Protein AF-A0A1Y4G4A0-F1 (afdb_monomer)

Sequence (197 aa):
AELVEAEIQAEAEKNLWTQDELERYKYKYLQVLNLSEMIPIKIEFVNNGPTMHPGPFDKMIDMKVGNKTYEPADYDKRLNFPFQGEKEGLVFFNRFDPKTGKDILDGQKRVTITMSSGISSMIAGRGREARFFWDINNDDPSKLYAGATAARLETDRLIKRLENLRKDKEEEAAKMKAIDDEINTIQSRLDELATIQ

Mean predicted aligned error: 12.32 Å

Structure (mmCIF, N/CA/C/O backbone):
data_AF-A0A1Y4G4A0-F1
#
_entry.id   AF-A0A1Y4G4A0-F1
#
loop_
_atom_site.group_PDB
_atom_site.id
_atom_site.type_symbol
_atom_site.label_atom_id
_atom_site.label_alt_id
_atom_site.label_comp_id
_atom_site.label_asym_id
_atom_site.label_entity_id
_atom_site.label_seq_id
_atom_site.pdbx_PDB_ins_code
_atom_site.Cartn_x
_atom_site.Cartn_y
_atom_site.Cartn_z
_atom_site.occupancy
_atom_site.B_iso_or_equiv
_atom_site.auth_seq_id
_atom_site.auth_comp_id
_atom_site.auth_asym_id
_atom_site.auth_atom_id
_atom_site.pdbx_PDB_model_num
ATOM 1 N N . ALA A 1 1 ? 7.307 -11.381 -2.140 1.00 52.53 1 ALA A N 1
ATOM 2 C CA . ALA A 1 1 ? 8.539 -11.909 -1.509 1.00 52.53 1 ALA A CA 1
ATOM 3 C C . ALA A 1 1 ? 9.675 -12.077 -2.518 1.00 52.53 1 ALA A C 1
ATOM 5 O O . ALA A 1 1 ? 10.735 -11.482 -2.368 1.00 52.53 1 ALA A O 1
ATOM 6 N N . GLU A 1 2 ? 9.411 -12.825 -3.583 1.00 50.75 2 GLU A N 1
ATOM 7 C CA . GLU A 1 2 ? 10.377 -13.236 -4.608 1.00 50.75 2 GLU A CA 1
ATOM 8 C C . GLU A 1 2 ? 11.120 -12.072 -5.295 1.00 50.75 2 GLU A C 1
ATOM 10 O O . GLU A 1 2 ? 12.332 -12.133 -5.469 1.00 50.75 2 GLU A O 1
ATOM 15 N N . LEU A 1 3 ? 10.430 -10.965 -5.600 1.00 52.66 3 LEU A N 1
ATOM 16 C CA . LEU A 1 3 ? 11.040 -9.802 -6.263 1.00 52.66 3 LEU A CA 1
ATOM 17 C C . LEU A 1 3 ? 12.056 -9.062 -5.375 1.00 52.66 3 LEU A C 1
ATOM 19 O O . LEU A 1 3 ? 13.107 -8.647 -5.848 1.00 52.66 3 LEU A O 1
ATOM 23 N N . VAL A 1 4 ? 11.776 -8.934 -4.076 1.00 59.16 4 VAL A N 1
ATOM 24 C CA . VAL A 1 4 ? 12.686 -8.270 -3.127 1.00 59.16 4 VAL A CA 1
ATOM 25 C C . VAL A 1 4 ? 13.938 -9.119 -2.893 1.00 59.16 4 VAL A C 1
ATOM 27 O O . VAL A 1 4 ? 15.033 -8.576 -2.803 1.00 59.16 4 VAL A O 1
ATOM 30 N N . GLU A 1 5 ? 13.804 -10.446 -2.823 1.00 56.72 5 GLU A N 1
ATOM 31 C CA . GLU A 1 5 ? 14.957 -11.350 -2.711 1.00 56.72 5 GLU A CA 1
ATOM 32 C C . GLU A 1 5 ? 15.816 -11.341 -3.977 1.00 56.72 5 GLU A C 1
ATOM 34 O O . GLU A 1 5 ? 17.035 -11.212 -3.874 1.00 56.72 5 GLU A O 1
ATOM 39 N N . ALA A 1 6 ? 15.188 -11.395 -5.155 1.00 59.88 6 ALA A N 1
ATOM 40 C CA . ALA A 1 6 ? 15.890 -11.335 -6.433 1.00 59.88 6 ALA A CA 1
ATOM 41 C C . ALA A 1 6 ? 16.670 -10.021 -6.608 1.00 59.88 6 ALA A C 1
ATOM 43 O O . ALA A 1 6 ? 17.807 -10.044 -7.074 1.00 59.88 6 ALA A O 1
ATOM 44 N N . GLU A 1 7 ? 16.108 -8.883 -6.189 1.00 59.72 7 GLU A N 1
ATOM 45 C CA . GLU A 1 7 ? 16.802 -7.592 -6.257 1.00 59.72 7 GLU A CA 1
ATOM 46 C C . GLU A 1 7 ? 17.947 -7.476 -5.265 1.00 59.72 7 GLU A C 1
ATOM 48 O O . GLU A 1 7 ? 19.029 -7.036 -5.638 1.00 59.72 7 GLU A O 1
ATOM 53 N N . ILE A 1 8 ? 17.748 -7.908 -4.018 1.00 61.03 8 ILE A N 1
ATOM 54 C CA . ILE A 1 8 ? 18.818 -7.889 -3.014 1.00 61.03 8 ILE A CA 1
ATOM 55 C C . ILE A 1 8 ? 19.983 -8.769 -3.468 1.00 61.03 8 ILE A C 1
ATOM 57 O O . ILE A 1 8 ? 21.139 -8.392 -3.290 1.00 61.03 8 ILE A O 1
ATOM 61 N N . GLN A 1 9 ? 19.690 -9.919 -4.073 1.00 58.84 9 GLN A N 1
ATOM 62 C CA . GLN A 1 9 ? 20.713 -10.823 -4.578 1.00 58.84 9 GLN A CA 1
ATOM 63 C C . GLN A 1 9 ? 21.424 -10.253 -5.814 1.00 58.84 9 GLN A C 1
ATOM 65 O O . GLN A 1 9 ? 22.652 -10.261 -5.857 1.00 58.84 9 GLN A O 1
ATOM 70 N N . ALA A 1 10 ? 20.688 -9.667 -6.764 1.00 60.41 10 ALA A N 1
ATOM 71 C CA . ALA A 1 10 ? 21.271 -9.011 -7.935 1.00 60.41 10 ALA A CA 1
ATOM 72 C C . ALA A 1 10 ? 22.135 -7.789 -7.564 1.00 60.41 10 ALA A C 1
ATOM 74 O O . ALA A 1 10 ? 23.188 -7.565 -8.162 1.00 60.41 10 ALA A O 1
ATOM 75 N N . GLU A 1 11 ? 21.718 -7.004 -6.569 1.00 57.41 11 GLU A N 1
ATOM 76 C CA . GLU A 1 11 ? 22.455 -5.829 -6.091 1.00 57.41 11 GLU A CA 1
ATOM 77 C C . GLU A 1 11 ? 23.698 -6.232 -5.280 1.00 57.41 11 GLU A C 1
ATOM 79 O O . GLU A 1 11 ? 24.756 -5.611 -5.399 1.00 57.41 11 GLU A O 1
ATOM 84 N N . ALA A 1 12 ? 23.606 -7.317 -4.504 1.00 58.00 12 ALA A N 1
ATOM 85 C CA . ALA A 1 12 ? 24.740 -7.893 -3.789 1.00 58.00 12 ALA A CA 1
ATOM 86 C C . ALA A 1 12 ? 25.806 -8.460 -4.736 1.00 58.00 12 ALA A C 1
ATOM 88 O O . ALA A 1 12 ? 26.999 -8.243 -4.516 1.00 58.00 12 ALA A O 1
ATOM 89 N N . GLU A 1 13 ? 25.387 -9.144 -5.804 1.00 59.28 13 GLU A N 1
ATOM 90 C CA . GLU A 1 13 ? 26.285 -9.678 -6.832 1.00 59.28 13 GLU A CA 1
ATOM 91 C C . GLU A 1 13 ? 26.982 -8.559 -7.618 1.00 59.28 13 GLU A C 1
ATOM 93 O O . GLU A 1 13 ? 28.183 -8.647 -7.877 1.00 59.28 13 GLU A O 1
ATOM 98 N N . LYS A 1 14 ? 26.266 -7.474 -7.945 1.00 59.16 14 LYS A N 1
ATOM 99 C CA . LYS A 1 14 ? 26.841 -6.309 -8.640 1.00 59.16 14 LYS A CA 1
ATOM 100 C C . LYS A 1 14 ? 27.857 -5.543 -7.793 1.00 59.16 14 LYS A C 1
ATOM 102 O O . LYS A 1 14 ? 28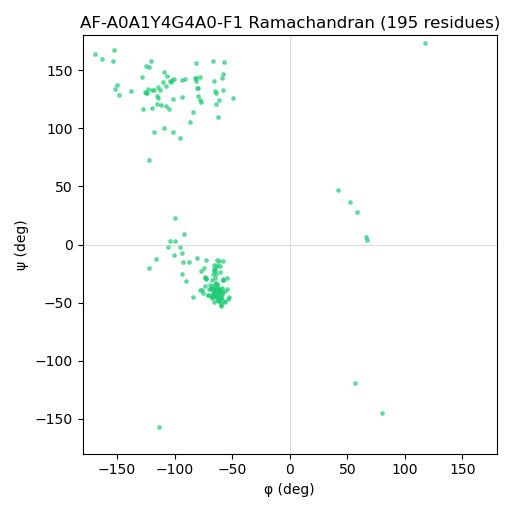.836 -5.042 -8.344 1.00 59.16 14 LYS A O 1
ATOM 107 N N . ASN A 1 15 ? 27.639 -5.451 -6.481 1.00 59.03 15 ASN A N 1
ATOM 108 C CA . ASN A 1 15 ? 28.443 -4.604 -5.596 1.00 59.03 15 ASN A CA 1
ATOM 109 C C . ASN A 1 15 ? 29.461 -5.365 -4.723 1.00 59.03 15 ASN A C 1
ATOM 111 O O . ASN A 1 15 ? 30.149 -4.730 -3.924 1.00 59.03 15 ASN A O 1
ATOM 115 N N . LEU A 1 16 ? 29.580 -6.696 -4.869 1.00 59.34 16 LEU A N 1
ATOM 116 C CA . LEU A 1 16 ? 30.483 -7.560 -4.082 1.00 59.34 16 LEU A CA 1
ATOM 117 C C . LEU A 1 16 ? 30.324 -7.380 -2.559 1.00 59.34 16 LEU A C 1
ATOM 119 O O . LEU A 1 16 ? 31.303 -7.408 -1.811 1.00 59.34 16 LEU A O 1
ATOM 123 N N . TRP A 1 17 ? 29.095 -7.158 -2.093 1.00 61.00 17 TRP A N 1
ATOM 124 C CA . TRP A 1 17 ? 28.838 -6.864 -0.684 1.00 61.00 17 TRP A CA 1
ATOM 125 C C . TRP A 1 17 ? 29.159 -8.046 0.229 1.00 61.00 17 TRP A C 1
ATOM 127 O O . TRP A 1 17 ? 28.856 -9.204 -0.064 1.00 61.00 17 TRP A O 1
ATOM 137 N N . THR A 1 18 ? 29.735 -7.733 1.388 1.00 67.44 18 THR A N 1
ATOM 138 C CA . THR A 1 18 ? 29.877 -8.696 2.484 1.00 67.44 18 THR A CA 1
ATOM 139 C C . THR A 1 18 ? 28.500 -9.075 3.045 1.00 67.44 18 THR A C 1
ATOM 141 O O . THR A 1 18 ? 27.537 -8.314 2.915 1.00 67.44 18 THR A O 1
ATOM 144 N N . GLN A 1 19 ? 28.382 -10.235 3.706 1.00 65.25 19 GLN A N 1
ATOM 145 C CA . GLN A 1 19 ? 27.104 -10.666 4.299 1.00 65.25 19 GLN A CA 1
ATOM 146 C C . GLN A 1 19 ? 26.514 -9.607 5.253 1.00 65.25 19 GLN A C 1
ATOM 148 O O . GLN A 1 19 ? 25.319 -9.329 5.195 1.00 65.25 19 GLN A O 1
ATOM 153 N N . ASP A 1 20 ? 27.358 -8.923 6.031 1.00 66.00 20 ASP A N 1
ATOM 154 C CA . ASP A 1 20 ? 26.941 -7.852 6.948 1.00 66.00 20 ASP A CA 1
ATOM 155 C C . ASP A 1 20 ? 26.425 -6.585 6.234 1.00 66.00 20 ASP A C 1
ATOM 157 O O . ASP A 1 20 ? 25.608 -5.829 6.772 1.00 66.00 20 ASP A O 1
ATOM 161 N N . GLU A 1 21 ? 26.932 -6.274 5.040 1.00 66.19 21 GLU A N 1
ATOM 162 C CA . GLU A 1 21 ? 26.453 -5.150 4.221 1.00 66.19 21 GLU A CA 1
ATOM 163 C C . GLU A 1 21 ? 25.120 -5.483 3.558 1.00 66.19 21 GLU A C 1
ATOM 165 O O . GLU A 1 21 ? 24.202 -4.660 3.593 1.00 66.19 21 GLU A O 1
ATOM 170 N N . LEU A 1 22 ? 24.986 -6.710 3.054 1.00 67.81 22 LEU A N 1
ATOM 171 C CA . LEU A 1 22 ? 23.746 -7.230 2.489 1.00 67.81 22 LEU A CA 1
ATOM 172 C C . LEU A 1 22 ? 22.626 -7.228 3.532 1.00 67.81 22 LEU A C 1
ATOM 174 O O . LEU A 1 22 ? 21.531 -6.737 3.256 1.00 67.81 22 LEU A O 1
ATOM 178 N N . GLU A 1 23 ? 22.894 -7.694 4.753 1.00 64.94 23 GLU A N 1
ATOM 179 C CA . GLU A 1 23 ? 21.897 -7.686 5.826 1.00 64.94 23 GLU A CA 1
ATOM 180 C C . GLU A 1 23 ? 21.480 -6.269 6.238 1.00 64.94 23 GLU A C 1
ATOM 182 O O . GLU A 1 23 ? 20.288 -6.001 6.416 1.00 64.94 23 GLU A O 1
ATOM 187 N N . ARG A 1 24 ? 22.429 -5.329 6.343 1.00 70.06 24 ARG A N 1
ATOM 188 C CA . ARG A 1 24 ? 22.119 -3.922 6.655 1.00 70.06 24 ARG A CA 1
ATOM 189 C C . ARG A 1 24 ? 21.339 -3.238 5.539 1.00 70.06 24 ARG A C 1
ATOM 191 O O . ARG A 1 24 ? 20.442 -2.444 5.831 1.00 70.06 24 ARG A O 1
ATOM 198 N N . TYR A 1 25 ? 21.664 -3.528 4.283 1.00 68.56 25 TYR A N 1
ATOM 199 C CA . TYR A 1 25 ? 20.916 -3.029 3.136 1.00 68.56 25 TYR A CA 1
ATOM 200 C C . TYR A 1 25 ? 19.500 -3.606 3.117 1.00 68.56 25 TYR A C 1
ATOM 202 O O . TYR A 1 25 ? 18.543 -2.836 3.077 1.00 68.56 25 TYR A O 1
ATOM 210 N N . LYS A 1 26 ? 19.355 -4.931 3.262 1.00 68.81 26 LYS A N 1
ATOM 211 C CA . LYS A 1 26 ? 18.058 -5.614 3.381 1.00 68.81 26 LYS A CA 1
ATOM 212 C C . LYS A 1 26 ? 17.218 -4.990 4.493 1.00 68.81 26 LYS A C 1
ATOM 214 O O . LYS A 1 26 ? 16.054 -4.678 4.271 1.00 68.81 26 LYS A O 1
ATOM 219 N N . TYR A 1 27 ? 17.810 -4.729 5.659 1.00 68.25 27 TYR A N 1
ATOM 220 C CA . TYR A 1 27 ? 17.121 -4.071 6.767 1.00 68.25 27 TYR A CA 1
ATOM 221 C C . TYR A 1 27 ? 16.613 -2.669 6.398 1.00 68.25 27 TYR A C 1
ATOM 223 O O . TYR A 1 27 ? 15.425 -2.391 6.548 1.00 68.25 27 TYR A O 1
ATOM 231 N N . LYS A 1 28 ? 17.479 -1.795 5.864 1.00 72.06 28 LYS A N 1
ATOM 232 C CA . LYS A 1 28 ? 17.088 -0.433 5.454 1.00 72.06 28 LYS A CA 1
ATOM 233 C C . LYS A 1 28 ? 16.039 -0.439 4.345 1.00 72.06 28 LYS A C 1
ATOM 235 O O . LYS A 1 28 ? 15.091 0.337 4.397 1.00 72.06 28 LYS A O 1
ATOM 240 N N . TYR A 1 29 ? 16.197 -1.315 3.359 1.00 72.62 29 TYR A N 1
ATOM 241 C CA . TYR A 1 29 ? 15.268 -1.444 2.245 1.00 72.62 29 TYR A CA 1
ATOM 242 C C . TYR A 1 29 ? 13.887 -1.889 2.738 1.00 72.62 29 TYR A C 1
ATOM 244 O O . TYR A 1 29 ? 12.891 -1.232 2.453 1.00 72.62 29 TYR A O 1
ATOM 252 N N . LEU A 1 30 ? 13.821 -2.919 3.588 1.00 72.00 30 LEU A N 1
ATOM 253 C CA . LEU A 1 30 ? 12.564 -3.373 4.190 1.00 72.00 30 LEU A CA 1
ATOM 254 C C . LEU A 1 30 ? 11.912 -2.309 5.089 1.00 72.00 30 LEU A C 1
ATOM 256 O O . LEU A 1 30 ? 10.684 -2.218 5.114 1.00 72.00 30 LEU A O 1
ATOM 260 N N . GLN A 1 31 ? 12.703 -1.486 5.788 1.00 71.38 31 GLN A N 1
ATOM 261 C CA . GLN A 1 31 ? 12.181 -0.336 6.534 1.00 71.38 31 GLN A CA 1
ATOM 262 C C . GLN A 1 31 ? 11.527 0.699 5.609 1.00 71.38 31 GLN A C 1
ATOM 264 O O . GLN A 1 31 ? 10.418 1.145 5.897 1.00 71.38 31 GLN A O 1
ATOM 269 N N . VAL A 1 32 ? 12.175 1.051 4.491 1.00 74.56 32 VAL A N 1
ATOM 270 C CA . VAL A 1 32 ? 11.620 1.980 3.486 1.00 74.56 32 VAL A CA 1
ATOM 271 C C . VAL A 1 32 ? 10.334 1.428 2.877 1.00 74.56 32 VAL A C 1
ATOM 273 O O . VAL A 1 32 ? 9.380 2.173 2.674 1.00 74.56 32 VAL A O 1
ATOM 276 N N . LEU A 1 33 ? 10.283 0.119 2.627 1.00 77.25 33 LEU A N 1
ATOM 277 C CA . LEU A 1 33 ? 9.100 -0.529 2.070 1.00 77.25 33 LEU A CA 1
ATOM 278 C C . LEU A 1 33 ? 7.883 -0.508 3.008 1.00 77.25 33 LEU A C 1
ATOM 280 O O . LEU A 1 33 ? 6.763 -0.669 2.526 1.00 77.25 33 LEU A O 1
ATOM 284 N N . ASN A 1 34 ? 8.090 -0.330 4.321 1.00 74.88 34 ASN A N 1
ATOM 285 C CA . ASN A 1 34 ? 7.050 -0.274 5.355 1.00 74.88 34 ASN A CA 1
ATOM 286 C C . ASN A 1 34 ? 5.944 -1.335 5.157 1.00 74.88 34 ASN A C 1
ATOM 288 O O . ASN A 1 34 ? 4.752 -1.037 5.231 1.00 74.88 34 ASN A O 1
ATOM 292 N N . LEU A 1 35 ? 6.342 -2.591 4.898 1.00 74.69 35 LEU A N 1
ATOM 293 C CA . LEU A 1 35 ? 5.453 -3.715 4.532 1.00 74.69 35 LEU A CA 1
ATOM 294 C C . LEU A 1 35 ? 4.350 -4.022 5.566 1.00 74.69 35 LEU A C 1
ATOM 296 O O . LEU A 1 35 ? 3.413 -4.785 5.301 1.00 74.69 35 LEU A O 1
ATOM 300 N N . SER A 1 36 ? 4.491 -3.471 6.772 1.00 72.12 36 SER A N 1
ATOM 301 C CA . SER A 1 36 ? 3.509 -3.547 7.846 1.00 72.12 36 SER A CA 1
ATOM 302 C C . SER A 1 36 ? 2.252 -2.734 7.552 1.00 72.12 36 SER A C 1
ATOM 304 O O . SER A 1 36 ? 1.173 -3.167 7.942 1.00 72.12 36 SER A O 1
ATOM 306 N N . GLU A 1 37 ? 2.387 -1.596 6.873 1.00 78.94 37 GLU A N 1
ATOM 307 C CA . GLU A 1 37 ? 1.321 -0.617 6.628 1.00 78.94 37 GLU A CA 1
ATOM 308 C C . GLU A 1 37 ? 1.091 -0.359 5.136 1.00 78.94 37 GLU A C 1
ATOM 310 O O . GLU A 1 37 ? 0.004 0.080 4.759 1.00 78.94 37 GLU A O 1
ATOM 315 N N . MET A 1 38 ? 2.076 -0.670 4.291 1.00 85.50 38 MET A N 1
ATOM 316 C CA . MET A 1 38 ? 2.065 -0.403 2.858 1.00 85.50 38 MET A CA 1
ATOM 317 C C . MET A 1 38 ? 2.233 -1.682 2.035 1.00 85.50 38 MET A C 1
ATOM 319 O O . MET A 1 38 ? 2.856 -2.657 2.456 1.00 85.50 38 MET A O 1
ATOM 323 N N . ILE A 1 39 ? 1.691 -1.645 0.824 1.00 88.69 39 ILE A N 1
ATOM 324 C CA . ILE A 1 39 ? 1.907 -2.609 -0.250 1.00 88.69 39 ILE A CA 1
ATOM 325 C C . ILE A 1 39 ? 2.751 -1.889 -1.307 1.00 88.69 39 ILE A C 1
ATOM 327 O O . ILE A 1 39 ? 2.210 -1.073 -2.062 1.00 88.69 39 ILE A O 1
ATOM 331 N N . PRO A 1 40 ? 4.071 -2.121 -1.342 1.00 89.38 40 PRO A N 1
ATOM 332 C CA . PRO A 1 40 ? 4.932 -1.537 -2.352 1.00 89.38 40 PRO A CA 1
ATOM 333 C C . PRO A 1 40 ? 4.853 -2.330 -3.656 1.00 89.38 40 PRO A C 1
ATOM 335 O O . PRO A 1 40 ? 4.955 -3.556 -3.670 1.00 89.38 40 PRO A O 1
ATOM 338 N N . ILE A 1 41 ? 4.728 -1.609 -4.761 1.00 88.62 41 ILE A N 1
ATOM 339 C CA . ILE A 1 41 ? 4.772 -2.123 -6.123 1.00 88.62 41 ILE A CA 1
ATOM 340 C C . ILE A 1 41 ? 5.943 -1.445 -6.821 1.00 88.62 41 ILE A C 1
ATOM 342 O O . ILE A 1 41 ? 5.961 -0.220 -6.974 1.00 88.62 41 ILE A O 1
ATOM 346 N N . LYS A 1 42 ? 6.927 -2.240 -7.246 1.00 89.00 42 LYS A N 1
ATOM 347 C CA . LYS A 1 42 ? 7.982 -1.750 -8.128 1.00 89.00 42 LYS A CA 1
ATOM 348 C C . LYS A 1 42 ? 7.468 -1.706 -9.557 1.00 89.00 42 LYS A C 1
ATOM 350 O O . LYS A 1 42 ? 6.838 -2.649 -10.031 1.00 89.00 42 LYS A O 1
ATOM 355 N N . ILE A 1 43 ? 7.751 -0.600 -10.227 1.00 89.19 43 ILE A N 1
ATOM 356 C CA . ILE A 1 43 ? 7.428 -0.397 -11.630 1.00 89.19 43 ILE A CA 1
ATOM 357 C C . ILE A 1 43 ? 8.722 -0.160 -12.377 1.00 89.19 43 ILE A C 1
ATOM 359 O O . ILE A 1 43 ? 9.536 0.668 -11.970 1.00 89.19 43 ILE A O 1
ATOM 363 N N . GLU A 1 44 ? 8.859 -0.857 -13.494 1.00 90.69 44 GLU A N 1
ATOM 364 C CA . GLU A 1 44 ? 9.956 -0.702 -14.430 1.00 90.69 44 GLU A CA 1
ATOM 365 C C . GLU A 1 44 ? 9.387 -0.391 -15.815 1.00 90.69 44 GLU A C 1
ATOM 367 O O . GLU A 1 44 ? 8.462 -1.047 -16.303 1.00 90.69 44 GLU A O 1
ATOM 372 N N . PHE A 1 45 ? 9.926 0.649 -16.435 1.00 88.31 45 PHE A N 1
ATOM 373 C CA . PHE A 1 45 ? 9.594 1.076 -17.780 1.00 88.31 45 PHE A CA 1
ATOM 374 C C . PHE A 1 45 ? 10.792 0.866 -18.687 1.00 88.31 45 PHE A C 1
ATOM 376 O O . PHE A 1 45 ? 11.883 1.339 -18.384 1.00 88.31 45 PHE A O 1
ATOM 383 N N . VAL A 1 46 ? 10.543 0.275 -19.854 1.00 89.44 46 VAL A N 1
ATOM 384 C CA . VAL A 1 46 ? 11.492 0.237 -20.969 1.00 89.44 46 VAL A CA 1
ATOM 385 C C . VAL A 1 46 ? 10.850 0.964 -22.147 1.00 89.44 46 VAL A C 1
ATOM 387 O O . VAL A 1 46 ? 10.018 0.405 -22.866 1.00 89.44 46 VAL A O 1
ATOM 390 N N . ASN A 1 47 ? 11.179 2.246 -22.319 1.00 88.44 47 ASN A N 1
ATOM 391 C CA . ASN A 1 47 ? 10.621 3.077 -23.381 1.00 88.44 47 ASN A CA 1
ATOM 392 C C . ASN A 1 47 ? 11.598 3.240 -24.553 1.00 88.44 47 ASN A C 1
ATOM 394 O O . ASN A 1 47 ? 12.433 4.142 -24.561 1.00 88.44 47 ASN A O 1
ATOM 398 N N . ASN A 1 48 ? 11.412 2.417 -25.585 1.00 87.81 48 ASN A N 1
ATOM 399 C CA . ASN A 1 48 ? 12.166 2.493 -26.844 1.00 87.81 48 ASN A CA 1
ATOM 400 C C . ASN A 1 48 ? 11.483 3.366 -27.916 1.00 87.81 48 ASN A C 1
ATOM 402 O O . ASN A 1 48 ? 11.870 3.335 -29.082 1.00 87.81 48 ASN A O 1
ATOM 406 N N . GLY A 1 49 ? 10.418 4.087 -27.553 1.00 84.94 49 GLY A N 1
ATOM 407 C CA . GLY A 1 49 ? 9.644 4.925 -28.465 1.00 84.94 49 GLY A CA 1
ATOM 408 C C . GLY A 1 49 ? 9.757 6.420 -28.156 1.00 84.94 49 GLY A C 1
ATOM 409 O O . GLY A 1 49 ? 10.724 6.867 -27.539 1.00 84.94 49 GLY A O 1
ATOM 410 N N . PRO A 1 50 ? 8.760 7.219 -28.582 1.00 87.50 50 PRO A N 1
ATOM 411 C CA . PRO A 1 50 ? 8.681 8.634 -28.238 1.00 87.50 50 PRO A CA 1
ATOM 412 C C . PRO A 1 50 ? 8.663 8.863 -26.722 1.00 87.50 50 PRO A C 1
ATOM 414 O O . PRO A 1 50 ? 8.259 7.987 -25.955 1.00 87.50 50 PRO A O 1
ATOM 417 N N . THR A 1 51 ? 9.055 10.065 -26.295 1.00 89.50 51 THR A N 1
ATOM 418 C CA . THR A 1 51 ? 9.060 10.458 -24.878 1.00 89.50 51 THR A CA 1
ATOM 419 C C . THR A 1 51 ? 7.721 10.142 -24.210 1.00 89.50 51 THR A C 1
ATOM 421 O O . THR A 1 51 ? 6.664 10.561 -24.684 1.00 89.50 51 THR A O 1
ATOM 424 N N . MET A 1 52 ? 7.771 9.401 -23.104 1.00 89.25 52 MET A N 1
ATOM 425 C CA . MET A 1 52 ? 6.602 9.125 -22.273 1.00 89.25 52 MET A CA 1
ATOM 426 C C . MET A 1 52 ? 6.329 10.305 -21.347 1.00 89.25 52 MET A C 1
ATOM 428 O O . MET A 1 52 ? 7.263 10.909 -20.821 1.00 89.25 52 MET A O 1
ATOM 432 N N . HIS A 1 53 ? 5.047 10.591 -21.116 1.00 89.19 53 HIS A N 1
ATOM 433 C CA . HIS A 1 53 ? 4.574 11.662 -20.234 1.00 89.19 53 HIS A CA 1
ATOM 434 C C . HIS A 1 53 ? 3.673 11.075 -19.135 1.00 89.19 53 HIS A C 1
ATOM 436 O O . HIS A 1 53 ? 2.456 11.218 -19.182 1.00 89.19 53 HIS A O 1
ATOM 442 N N . PRO A 1 54 ? 4.270 10.371 -18.160 1.00 86.75 54 PRO A N 1
ATOM 443 C CA . PRO A 1 54 ? 3.553 9.659 -17.098 1.00 86.75 54 PRO A CA 1
ATOM 444 C C . PRO A 1 54 ? 2.913 10.562 -16.024 1.00 86.75 54 PRO A C 1
ATOM 446 O O . PRO A 1 54 ? 2.113 10.079 -15.232 1.00 86.75 54 PRO A O 1
ATOM 449 N N . GLY A 1 55 ? 3.256 11.850 -15.949 1.00 87.25 55 GLY A N 1
ATOM 450 C CA . GLY A 1 55 ? 2.693 12.763 -14.951 1.00 87.25 55 GLY A CA 1
ATOM 451 C C . GLY A 1 55 ? 1.277 13.255 -15.300 1.00 87.25 55 GLY A C 1
ATOM 452 O O . GLY A 1 55 ? 1.016 13.539 -16.471 1.00 87.25 55 GLY A O 1
ATOM 453 N N . PRO A 1 56 ? 0.378 13.450 -14.313 1.00 91.50 56 PRO A N 1
ATOM 454 C CA . PRO A 1 56 ? 0.522 13.128 -12.888 1.00 91.50 56 PRO A CA 1
ATOM 455 C C . PRO A 1 56 ? 0.346 11.625 -12.623 1.00 91.50 56 PRO A C 1
ATOM 457 O O . PRO A 1 56 ? -0.687 11.046 -12.958 1.00 91.50 56 PRO A O 1
ATOM 460 N N . PHE A 1 57 ? 1.356 10.997 -12.024 1.00 91.44 57 PHE A N 1
ATOM 461 C CA . PHE A 1 57 ? 1.474 9.542 -11.986 1.00 91.44 57 PHE A CA 1
ATOM 462 C C . PHE A 1 57 ? 0.496 8.863 -11.024 1.00 91.44 57 PHE A C 1
ATOM 464 O O . PHE A 1 57 ? 0.069 7.743 -11.283 1.00 91.44 57 PHE A O 1
ATOM 471 N N . ASP A 1 58 ? 0.073 9.554 -9.965 1.00 89.44 58 ASP A N 1
ATOM 472 C CA . ASP A 1 58 ? -0.966 9.100 -9.029 1.00 89.44 58 ASP A CA 1
ATOM 473 C C . ASP A 1 58 ? -2.279 8.728 -9.722 1.00 89.44 58 ASP A C 1
ATOM 475 O O . ASP A 1 58 ? -2.985 7.847 -9.253 1.00 89.44 58 ASP A O 1
ATOM 479 N N . LYS A 1 59 ? -2.579 9.349 -10.867 1.00 90.75 59 LYS A N 1
ATOM 480 C CA . LYS A 1 59 ? -3.789 9.076 -11.659 1.00 90.75 59 LYS A CA 1
ATOM 481 C C . LYS A 1 59 ? -3.564 8.067 -12.777 1.00 90.75 59 LYS A C 1
ATOM 483 O O . LYS A 1 59 ? -4.476 7.780 -13.550 1.00 90.75 59 LYS A O 1
ATOM 488 N N . MET A 1 60 ? -2.330 7.600 -12.930 1.00 90.38 60 MET A N 1
ATOM 489 C CA . MET A 1 60 ? -1.945 6.694 -14.003 1.00 90.38 60 MET A CA 1
ATOM 490 C C . MET A 1 60 ? -1.865 5.250 -13.545 1.00 90.38 60 MET A C 1
ATOM 492 O O . MET A 1 60 ? -1.717 4.381 -14.400 1.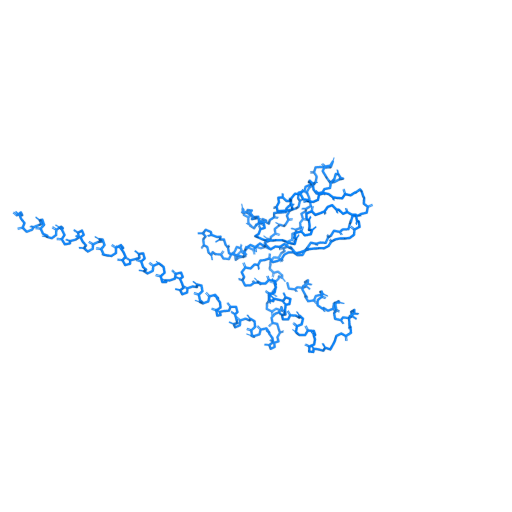00 90.38 60 MET A O 1
ATOM 496 N N . ILE A 1 61 ? -1.962 4.981 -12.245 1.00 92.75 61 ILE A N 1
ATOM 497 C CA . ILE A 1 61 ? -1.874 3.636 -11.700 1.00 92.75 61 ILE A CA 1
ATOM 498 C C . ILE A 1 61 ? -2.920 3.408 -10.618 1.00 92.75 61 ILE A C 1
ATOM 500 O O . ILE A 1 61 ? -3.035 4.181 -9.676 1.00 92.75 61 ILE A O 1
ATOM 504 N N . ASP A 1 62 ? -3.607 2.279 -10.736 1.00 94.50 62 ASP A N 1
ATOM 505 C CA . ASP A 1 62 ? -4.614 1.831 -9.790 1.00 94.50 62 ASP A CA 1
ATOM 506 C C . ASP A 1 62 ? -4.338 0.400 -9.344 1.00 94.50 62 ASP A C 1
ATOM 508 O O . ASP A 1 62 ? -3.947 -0.464 -10.140 1.00 94.50 62 ASP A O 1
ATOM 512 N N . MET A 1 63 ? -4.630 0.123 -8.075 1.00 94.56 63 MET A N 1
ATOM 513 C CA . MET A 1 63 ? -4.646 -1.231 -7.542 1.00 94.56 63 MET A CA 1
ATOM 514 C C . MET A 1 63 ? -6.081 -1.679 -7.296 1.00 94.56 63 MET A C 1
ATOM 516 O O . MET A 1 63 ? -6.803 -1.113 -6.480 1.00 94.56 63 MET A O 1
ATOM 520 N N . LYS A 1 64 ? -6.499 -2.748 -7.966 1.00 94.31 64 LYS A N 1
ATOM 521 C CA . LYS A 1 64 ? -7.790 -3.388 -7.741 1.00 94.31 64 LYS A CA 1
ATOM 522 C C . LYS A 1 64 ? -7.624 -4.640 -6.895 1.00 94.31 64 LYS A C 1
ATOM 524 O O . LYS A 1 64 ? -6.896 -5.562 -7.268 1.00 94.31 64 LYS A O 1
ATOM 529 N N . VAL A 1 65 ? -8.372 -4.691 -5.800 1.00 91.31 65 VAL A N 1
ATOM 530 C CA . VAL A 1 65 ? -8.444 -5.841 -4.901 1.00 91.31 65 VAL A CA 1
ATOM 531 C C . VAL A 1 65 ? -9.914 -6.21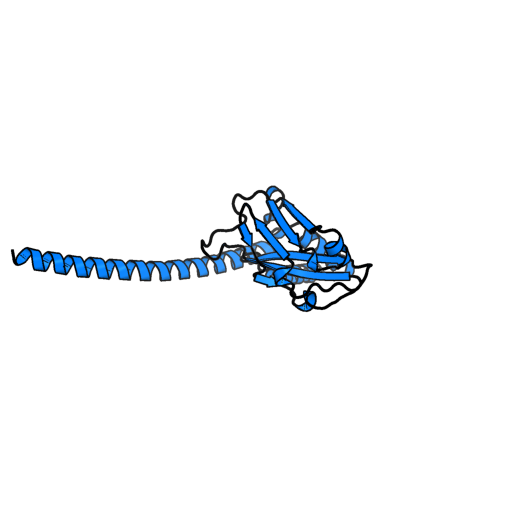3 -4.707 1.00 91.31 65 VAL A C 1
ATOM 533 O O . VAL A 1 65 ? -10.730 -5.405 -4.255 1.00 91.31 65 VAL A O 1
ATOM 536 N N . GLY A 1 66 ? -10.285 -7.420 -5.138 1.00 87.25 66 GLY A N 1
ATOM 537 C CA . GLY A 1 66 ? -11.688 -7.823 -5.239 1.00 87.25 66 GLY A CA 1
ATOM 538 C C . GLY A 1 66 ? -12.493 -6.864 -6.129 1.00 87.25 66 GLY A C 1
ATOM 539 O O . GLY A 1 66 ? -12.187 -6.684 -7.310 1.00 87.25 66 GLY A O 1
ATOM 540 N N . ASN A 1 67 ? -13.517 -6.227 -5.554 1.00 87.25 67 ASN A N 1
ATOM 541 C CA . ASN A 1 67 ? -14.379 -5.258 -6.245 1.00 87.25 67 ASN A CA 1
ATOM 542 C C . ASN A 1 67 ? -14.027 -3.790 -5.958 1.00 87.25 67 ASN A C 1
ATOM 544 O O . ASN A 1 67 ? -14.732 -2.902 -6.432 1.00 87.25 67 ASN A O 1
ATOM 548 N N . LYS A 1 68 ? -12.967 -3.524 -5.188 1.00 90.88 68 LYS A N 1
ATOM 549 C CA . LYS A 1 68 ? -12.546 -2.169 -4.820 1.00 90.88 68 LYS A CA 1
ATOM 550 C C . LYS A 1 68 ? -11.283 -1.766 -5.573 1.00 90.88 68 LYS A C 1
ATOM 552 O O . LYS A 1 68 ? -10.406 -2.597 -5.803 1.00 90.88 68 LYS A O 1
ATOM 557 N N . THR A 1 69 ? -11.201 -0.485 -5.909 1.00 93.00 69 THR A N 1
ATOM 558 C CA . THR A 1 69 ? -10.018 0.151 -6.494 1.00 93.00 69 THR A CA 1
ATOM 559 C C . THR A 1 69 ? -9.400 1.087 -5.463 1.00 93.00 69 THR A C 1
ATOM 561 O O . THR A 1 69 ? -10.124 1.764 -4.732 1.00 93.00 69 THR A O 1
ATOM 564 N N . TYR A 1 70 ? -8.076 1.092 -5.403 1.00 92.38 70 TYR A N 1
ATOM 565 C CA . TYR A 1 70 ? -7.265 1.855 -4.471 1.00 92.38 70 TYR A CA 1
ATOM 566 C C . TYR A 1 70 ? -6.268 2.703 -5.256 1.00 92.38 70 TYR A C 1
ATOM 568 O O . TYR A 1 70 ? -5.559 2.184 -6.121 1.00 92.38 70 TYR A O 1
ATOM 576 N N . GLU A 1 71 ? -6.214 3.986 -4.913 1.00 92.50 71 GLU A N 1
ATOM 577 C CA . GLU A 1 71 ? -5.215 4.926 -5.417 1.00 92.50 71 GLU A CA 1
ATOM 578 C C . GLU A 1 71 ? -3.899 4.784 -4.626 1.00 92.50 71 GLU A C 1
ATOM 580 O O . GLU A 1 71 ? -3.914 4.330 -3.470 1.00 92.50 71 GLU A O 1
ATOM 585 N N . PRO A 1 72 ? -2.756 5.177 -5.213 1.00 94.00 72 PRO A N 1
ATOM 586 C CA . PRO A 1 72 ? -1.482 5.232 -4.508 1.00 94.00 72 PRO A CA 1
ATOM 587 C C . PRO A 1 72 ? -1.540 6.152 -3.287 1.00 94.00 72 PRO A C 1
ATOM 589 O O . PRO A 1 72 ? -1.969 7.300 -3.376 1.00 94.00 72 PRO A O 1
ATOM 592 N N . ALA A 1 73 ? -1.037 5.668 -2.155 1.00 92.44 73 ALA A N 1
ATOM 593 C CA . ALA A 1 73 ? -0.801 6.480 -0.966 1.00 92.44 73 ALA A CA 1
ATOM 594 C C . ALA A 1 73 ? 0.455 7.350 -1.127 1.00 92.44 73 ALA A C 1
ATOM 596 O O . ALA A 1 73 ? 0.462 8.514 -0.732 1.00 92.44 73 ALA A O 1
ATOM 597 N N . ASP A 1 74 ? 1.508 6.797 -1.734 1.00 92.69 74 ASP A N 1
ATOM 598 C CA . ASP A 1 74 ? 2.704 7.541 -2.123 1.00 92.69 74 ASP A CA 1
ATOM 599 C C . ASP A 1 74 ? 3.392 6.883 -3.324 1.00 92.69 74 ASP A C 1
ATOM 601 O O . ASP A 1 74 ? 3.068 5.765 -3.720 1.00 92.69 74 ASP A O 1
ATOM 605 N N . TYR A 1 75 ? 4.332 7.588 -3.940 1.00 93.69 75 TYR A N 1
ATOM 606 C CA . TYR A 1 75 ? 5.116 7.093 -5.064 1.00 93.69 75 TYR A CA 1
ATOM 607 C C . TYR A 1 75 ? 6.363 7.948 -5.274 1.00 93.69 75 TYR A C 1
ATOM 609 O O . TYR A 1 75 ? 6.406 9.125 -4.898 1.00 93.69 75 TYR A O 1
ATOM 617 N N . ASP A 1 76 ? 7.352 7.382 -5.961 1.00 91.88 76 ASP A N 1
ATOM 618 C CA . ASP A 1 76 ? 8.536 8.122 -6.384 1.00 91.88 76 ASP A CA 1
ATOM 619 C C . ASP A 1 76 ? 8.157 9.262 -7.346 1.00 91.88 76 ASP A C 1
ATOM 621 O O . ASP A 1 76 ? 7.800 9.041 -8.506 1.00 91.88 76 ASP A O 1
ATOM 625 N N . LYS A 1 77 ? 8.273 10.514 -6.883 1.00 92.38 77 LYS A N 1
ATOM 626 C CA . LYS A 1 77 ? 7.894 11.713 -7.655 1.00 92.38 77 LYS A CA 1
ATOM 627 C C . LYS A 1 77 ? 8.684 11.861 -8.949 1.00 92.38 77 LYS A C 1
ATOM 629 O O . LYS A 1 77 ? 8.223 12.557 -9.857 1.00 92.38 77 LYS A O 1
ATOM 634 N N . ARG A 1 78 ? 9.830 11.178 -9.084 1.00 91.19 78 ARG A N 1
ATOM 635 C CA . ARG A 1 78 ? 10.571 11.122 -10.346 1.00 91.19 78 ARG A CA 1
ATOM 636 C C . ARG A 1 78 ? 9.705 10.560 -11.468 1.00 91.19 78 ARG A C 1
ATOM 638 O O . ARG A 1 78 ? 9.876 10.983 -12.609 1.00 91.19 78 ARG A O 1
ATOM 645 N N . LEU A 1 79 ? 8.744 9.685 -11.165 1.00 92.00 79 LEU A N 1
ATOM 646 C CA . LEU A 1 79 ? 7.797 9.123 -12.130 1.00 92.00 79 LEU A CA 1
ATOM 647 C C . LEU A 1 79 ? 6.902 10.171 -12.800 1.00 92.00 79 LEU A C 1
ATOM 649 O O . LEU A 1 79 ? 6.347 9.865 -13.840 1.00 92.00 79 LEU A O 1
ATOM 653 N N . ASN A 1 80 ? 6.813 11.409 -12.304 1.00 92.94 80 ASN A N 1
ATOM 654 C CA . ASN A 1 80 ? 6.073 12.476 -12.990 1.00 92.94 80 ASN A CA 1
ATOM 655 C C . ASN A 1 80 ? 6.819 13.078 -14.187 1.00 92.94 80 ASN A C 1
ATOM 657 O O . ASN A 1 80 ? 6.196 13.681 -15.062 1.00 92.94 80 ASN A O 1
ATOM 661 N N . PHE A 1 81 ? 8.147 12.954 -14.230 1.00 91.38 81 PHE A N 1
ATOM 662 C CA . PHE A 1 81 ? 8.937 13.615 -15.264 1.00 91.38 81 PHE A CA 1
ATOM 663 C C . PHE A 1 81 ? 8.936 12.823 -16.576 1.00 91.38 81 PHE A C 1
ATOM 665 O O . PHE A 1 81 ? 9.065 11.590 -16.537 1.00 91.38 81 PHE A O 1
ATOM 672 N N . PRO A 1 82 ? 8.861 13.515 -17.728 1.00 91.88 82 PRO A N 1
ATOM 673 C CA . PRO A 1 82 ? 8.984 12.879 -19.030 1.00 91.88 82 PRO A CA 1
ATOM 674 C C . PRO A 1 82 ? 10.307 12.126 -19.181 1.00 91.88 82 PRO A C 1
ATOM 676 O O . PRO A 1 82 ? 11.325 12.556 -18.637 1.00 91.88 82 PRO A O 1
ATOM 679 N N . PHE A 1 83 ? 10.307 11.012 -19.914 1.00 92.81 83 PHE A N 1
ATOM 680 C CA . PHE A 1 83 ? 11.524 10.220 -20.122 1.00 92.81 83 PHE A CA 1
ATOM 681 C C . PHE A 1 83 ? 11.515 9.406 -21.426 1.00 92.81 83 PHE A C 1
ATOM 683 O O . PHE A 1 83 ? 10.463 9.089 -21.991 1.00 92.81 83 PHE A O 1
ATOM 690 N N . GLN A 1 84 ? 12.718 9.053 -21.875 1.00 91.88 84 GLN A N 1
ATOM 691 C CA . GLN A 1 84 ? 13.012 8.033 -22.886 1.00 91.88 84 GLN A CA 1
ATOM 692 C C . GLN A 1 84 ? 13.998 7.028 -22.278 1.00 91.88 84 GLN A C 1
ATOM 694 O O . GLN A 1 84 ? 14.753 7.395 -21.378 1.00 91.88 84 GLN A O 1
ATOM 699 N N . GLY A 1 85 ? 13.998 5.787 -22.764 1.00 91.00 85 GLY A N 1
ATOM 700 C CA . GLY A 1 85 ? 14.822 4.713 -22.212 1.00 91.00 85 GLY A CA 1
ATOM 701 C C . GLY A 1 85 ? 14.216 4.085 -20.957 1.00 91.00 85 GLY A C 1
ATOM 702 O O . GLY A 1 85 ? 12.995 3.935 -20.858 1.00 91.00 85 GLY A O 1
ATOM 703 N N . GLU A 1 86 ? 15.074 3.691 -20.020 1.00 92.44 86 GLU A N 1
ATOM 704 C CA . GLU A 1 86 ? 14.689 2.954 -18.817 1.00 92.44 86 GLU A CA 1
ATOM 705 C C . GLU A 1 86 ? 14.360 3.876 -17.644 1.00 92.44 86 GLU A C 1
ATOM 707 O O . GLU A 1 86 ? 14.997 4.913 -17.432 1.00 92.44 86 GLU A O 1
ATOM 712 N N . LYS A 1 87 ? 13.349 3.494 -16.865 1.00 91.69 87 LYS A N 1
ATOM 713 C CA . LYS A 1 87 ? 12.993 4.187 -15.629 1.00 91.69 87 LYS A CA 1
ATOM 714 C C . LYS A 1 87 ? 12.342 3.228 -14.656 1.00 91.69 87 LYS A C 1
ATOM 716 O O . LYS A 1 87 ? 11.408 2.524 -15.021 1.00 91.69 87 LYS A O 1
ATOM 721 N N . GLU A 1 88 ? 12.777 3.270 -13.409 1.00 91.12 88 GLU A N 1
ATOM 722 C CA . GLU A 1 88 ? 12.168 2.510 -12.325 1.00 91.12 88 GLU A CA 1
ATOM 723 C C . GLU A 1 88 ? 11.668 3.427 -11.208 1.00 91.12 88 GLU A C 1
ATOM 725 O O . GLU A 1 88 ? 12.113 4.570 -11.057 1.00 91.12 88 GLU A O 1
ATOM 730 N N . GLY A 1 89 ? 10.724 2.919 -10.425 1.00 90.06 89 GLY A N 1
ATOM 731 C CA . GLY A 1 89 ? 10.231 3.595 -9.237 1.00 90.06 89 GLY A CA 1
ATOM 732 C C . GLY A 1 89 ? 9.347 2.697 -8.386 1.00 90.06 89 GLY A C 1
ATOM 733 O O . GLY A 1 89 ? 8.866 1.655 -8.831 1.00 90.06 89 GLY A O 1
ATOM 734 N N . LEU A 1 90 ? 9.135 3.126 -7.145 1.00 91.31 90 LEU A N 1
ATOM 735 C CA . LEU A 1 90 ? 8.225 2.478 -6.209 1.00 91.31 90 LEU A CA 1
ATOM 736 C C . LEU A 1 90 ? 6.914 3.255 -6.121 1.00 91.31 90 LEU A C 1
ATOM 738 O O . LEU A 1 90 ? 6.901 4.489 -6.109 1.00 91.31 90 LEU A O 1
ATOM 742 N N . VAL A 1 91 ? 5.822 2.507 -6.021 1.00 92.56 91 VAL A N 1
ATOM 743 C CA . VAL A 1 91 ? 4.480 3.000 -5.714 1.00 92.56 91 VAL A CA 1
ATOM 744 C C . VAL A 1 91 ? 3.981 2.277 -4.479 1.00 92.56 91 VAL A C 1
ATOM 746 O O . VAL A 1 91 ? 4.104 1.062 -4.378 1.00 92.56 91 VAL A O 1
ATOM 749 N N . PHE A 1 92 ? 3.413 3.018 -3.542 1.00 92.38 92 PHE A N 1
ATOM 750 C CA . PHE A 1 92 ? 2.956 2.511 -2.260 1.00 92.38 92 PHE A CA 1
ATOM 751 C C . PHE A 1 92 ? 1.442 2.629 -2.179 1.00 92.38 92 PHE A C 1
ATOM 753 O O . PHE A 1 92 ? 0.891 3.716 -2.338 1.00 92.38 92 PHE A O 1
ATOM 760 N N . PHE A 1 93 ? 0.771 1.520 -1.889 1.00 93.19 93 PHE A N 1
ATOM 761 C CA . PHE A 1 93 ? -0.656 1.492 -1.581 1.00 93.19 93 PHE A CA 1
ATOM 762 C C . PHE A 1 93 ? -0.862 1.188 -0.099 1.00 93.19 93 PHE A C 1
ATOM 764 O O . PHE A 1 93 ? -0.088 0.437 0.490 1.00 93.19 93 PHE A O 1
ATOM 771 N N . ASN A 1 94 ? -1.921 1.721 0.509 1.00 90.50 94 ASN A N 1
ATOM 772 C CA . ASN A 1 94 ? -2.249 1.380 1.894 1.00 90.50 94 ASN A CA 1
ATOM 773 C C . ASN A 1 94 ? -2.624 -0.102 2.003 1.00 90.50 94 ASN A C 1
ATOM 775 O O . ASN A 1 94 ? -3.466 -0.589 1.250 1.00 90.50 94 ASN A O 1
ATOM 779 N N . ARG A 1 95 ? -2.042 -0.810 2.975 1.00 87.69 95 ARG A N 1
ATOM 780 C CA . ARG A 1 95 ? -2.380 -2.211 3.264 1.00 87.69 95 ARG A CA 1
ATOM 781 C C . ARG A 1 95 ? -3.733 -2.360 3.953 1.00 87.69 95 ARG A C 1
ATOM 783 O O . ARG A 1 95 ? -4.398 -3.379 3.801 1.00 87.69 95 ARG A O 1
ATOM 790 N N . PHE A 1 96 ? -4.141 -1.353 4.716 1.00 85.00 96 PHE A N 1
ATOM 791 C CA . PHE A 1 96 ? -5.408 -1.355 5.437 1.00 85.00 96 PHE A CA 1
ATOM 792 C C . PHE A 1 96 ? -6.399 -0.405 4.774 1.00 85.00 96 PHE A C 1
ATOM 794 O O . PHE A 1 96 ? -6.049 0.718 4.409 1.00 85.00 96 PHE A O 1
ATOM 801 N N . ASP A 1 97 ? -7.647 -0.847 4.635 1.00 83.75 97 ASP A N 1
ATOM 802 C CA . ASP A 1 97 ? -8.724 0.007 4.142 1.00 83.75 97 ASP A CA 1
ATOM 803 C C . ASP A 1 97 ? -8.934 1.155 5.150 1.00 83.75 97 ASP A C 1
ATOM 805 O O . ASP A 1 97 ? -9.249 0.881 6.311 1.00 83.75 97 ASP A O 1
ATOM 809 N N . PRO A 1 98 ? -8.795 2.431 4.745 1.00 76.50 98 PRO A N 1
ATOM 810 C CA . PRO A 1 98 ? -8.810 3.563 5.674 1.00 76.50 98 PRO A CA 1
ATOM 811 C C . PRO A 1 98 ? -10.161 3.760 6.372 1.00 76.50 98 PRO A C 1
ATOM 813 O O . PRO A 1 98 ? -10.226 4.440 7.389 1.00 76.50 98 PRO A O 1
ATOM 816 N N . LYS A 1 99 ? -11.247 3.176 5.847 1.00 80.31 99 LYS A N 1
ATOM 817 C CA . LYS A 1 99 ? -12.584 3.269 6.448 1.00 80.31 99 LYS A CA 1
ATOM 818 C C . LYS A 1 99 ? -12.862 2.148 7.438 1.00 80.31 99 LYS A C 1
ATOM 820 O O . LYS A 1 99 ? -13.657 2.333 8.349 1.00 80.31 99 LYS A O 1
ATOM 825 N N . THR A 1 100 ? -12.283 0.969 7.220 1.00 80.44 100 THR A N 1
ATOM 826 C CA . THR A 1 100 ? -12.623 -0.236 8.002 1.00 80.44 100 THR A CA 1
ATOM 827 C C . THR A 1 100 ? -11.468 -0.785 8.832 1.00 80.44 100 THR A C 1
ATOM 829 O O . THR A 1 100 ? -11.694 -1.659 9.663 1.00 80.44 100 THR A O 1
ATOM 832 N N . GLY A 1 101 ? -10.235 -0.328 8.596 1.00 77.94 101 GLY A N 1
ATOM 833 C CA . GLY A 1 101 ? -9.024 -0.794 9.274 1.00 77.94 101 GLY A CA 1
ATOM 834 C C . GLY A 1 101 ? -8.626 -2.241 8.957 1.00 77.94 101 GLY A C 1
ATOM 835 O O . GLY A 1 101 ? -7.670 -2.753 9.545 1.00 77.94 101 GLY A O 1
ATOM 836 N N . LYS A 1 102 ? -9.348 -2.915 8.051 1.00 82.69 102 LYS A N 1
ATOM 837 C CA . LYS A 1 102 ? -9.099 -4.308 7.655 1.00 82.69 102 LYS A CA 1
ATOM 838 C C . LYS A 1 102 ? -7.987 -4.389 6.616 1.00 82.69 102 LYS A C 1
ATOM 840 O O . LYS A 1 102 ? -7.904 -3.519 5.749 1.00 82.69 102 LYS A O 1
ATOM 845 N N . ASP A 1 103 ? -7.159 -5.431 6.708 1.00 83.94 103 ASP A N 1
ATOM 846 C CA . ASP A 1 103 ? -6.160 -5.736 5.677 1.00 83.94 103 ASP A CA 1
ATOM 847 C C . ASP A 1 103 ? -6.901 -6.007 4.362 1.00 83.94 103 ASP A C 1
ATOM 849 O O . ASP A 1 103 ? -7.824 -6.823 4.317 1.00 83.94 103 ASP A O 1
ATOM 853 N N . ILE A 1 104 ? -6.545 -5.275 3.309 1.00 88.38 104 ILE A N 1
ATOM 854 C CA . ILE A 1 104 ? -7.238 -5.362 2.023 1.00 88.38 104 ILE A CA 1
ATOM 855 C C . ILE A 1 104 ? -6.897 -6.642 1.266 1.00 88.38 104 ILE A C 1
ATOM 857 O O . ILE A 1 104 ? -7.657 -7.029 0.384 1.00 88.38 104 ILE A O 1
ATOM 861 N N . LEU A 1 105 ? -5.779 -7.293 1.599 1.00 86.75 105 LEU A N 1
ATOM 862 C CA . LEU A 1 105 ? -5.337 -8.535 0.968 1.00 86.75 105 LEU A CA 1
ATOM 863 C C . LEU A 1 105 ? -5.930 -9.779 1.640 1.00 86.75 105 LEU A C 1
ATOM 865 O O . LEU A 1 105 ? -5.890 -10.861 1.055 1.00 86.75 105 LEU A O 1
ATOM 869 N N . ASP A 1 106 ? -6.498 -9.642 2.840 1.00 84.25 106 ASP A N 1
ATOM 870 C CA . ASP A 1 106 ? -7.039 -10.776 3.587 1.00 84.25 106 ASP A CA 1
ATOM 871 C C . ASP A 1 106 ? -8.226 -11.433 2.857 1.00 84.25 106 ASP A C 1
ATOM 873 O O . ASP A 1 106 ? -9.156 -10.776 2.371 1.00 84.25 106 ASP A O 1
ATOM 877 N N . GLY A 1 107 ? -8.164 -12.759 2.730 1.00 82.25 107 GLY A N 1
ATOM 878 C CA . GLY A 1 107 ? -9.129 -13.565 1.977 1.00 82.25 107 GLY A CA 1
ATOM 879 C C . GLY A 1 107 ? -9.143 -13.331 0.458 1.00 82.25 107 GLY A C 1
ATOM 880 O O . GLY A 1 107 ? -10.008 -13.878 -0.233 1.00 82.25 107 GLY A O 1
ATOM 881 N N . GLN A 1 108 ? -8.216 -12.537 -0.086 1.00 86.69 108 GLN A N 1
ATOM 882 C CA . GLN A 1 108 ? -8.141 -12.250 -1.517 1.00 86.69 108 GLN A CA 1
ATOM 883 C C . GLN A 1 108 ? -7.183 -13.206 -2.214 1.00 86.69 108 GLN A C 1
ATOM 885 O O . GLN A 1 108 ? -6.120 -13.542 -1.708 1.00 86.69 108 GLN A O 1
ATOM 890 N N . LYS A 1 109 ? -7.548 -13.623 -3.428 1.00 85.31 109 LYS A N 1
ATOM 891 C CA . LYS A 1 109 ? -6.701 -14.506 -4.244 1.00 85.31 109 LYS A CA 1
ATOM 892 C C . LYS A 1 109 ? -5.811 -13.738 -5.211 1.00 85.31 109 LYS A C 1
ATOM 894 O O . LYS A 1 109 ? -4.799 -14.259 -5.658 1.00 85.31 109 LYS A O 1
ATOM 899 N N . ARG A 1 110 ? -6.216 -12.527 -5.596 1.00 87.75 110 ARG A N 1
ATOM 900 C CA . ARG A 1 110 ? -5.572 -11.783 -6.674 1.00 87.75 110 ARG A CA 1
ATOM 901 C C . ARG A 1 110 ? -5.666 -10.282 -6.460 1.00 87.75 110 ARG A C 1
ATOM 903 O O . ARG A 1 110 ? -6.748 -9.766 -6.181 1.00 87.75 110 ARG A O 1
ATOM 910 N N . VAL A 1 111 ? -4.557 -9.605 -6.719 1.00 90.94 111 VAL A N 1
ATOM 911 C CA . VAL A 1 111 ? -4.490 -8.161 -6.945 1.00 90.94 111 VAL A CA 1
ATOM 912 C C . VAL A 1 111 ? -4.313 -7.907 -8.438 1.00 90.94 111 VAL A C 1
ATOM 914 O O . VAL A 1 111 ? -3.600 -8.638 -9.126 1.00 90.94 111 VAL A O 1
ATOM 917 N N . THR A 1 112 ? -4.977 -6.880 -8.961 1.00 93.56 112 THR A N 1
ATOM 918 C CA . THR A 1 112 ? -4.734 -6.389 -10.322 1.00 93.56 112 THR A CA 1
ATOM 919 C C . THR A 1 112 ? -4.174 -4.982 -10.250 1.00 93.56 112 THR A C 1
ATOM 921 O O . THR A 1 112 ? -4.843 -4.090 -9.741 1.00 93.56 112 THR A O 1
ATOM 924 N N . ILE A 1 113 ? -2.981 -4.774 -10.790 1.00 93.44 113 ILE A N 1
ATOM 925 C CA . ILE A 1 113 ? -2.425 -3.440 -11.006 1.00 93.44 113 ILE A CA 1
ATOM 926 C C . ILE A 1 113 ? -2.769 -3.027 -12.427 1.00 93.44 113 ILE A C 1
ATOM 928 O O . ILE A 1 113 ? -2.507 -3.773 -13.370 1.00 93.44 113 ILE A O 1
ATOM 932 N N . THR A 1 114 ? -3.384 -1.862 -12.579 1.00 92.12 114 THR A N 1
ATOM 933 C CA . THR A 1 114 ? -3.746 -1.311 -13.885 1.00 92.12 114 THR A CA 1
ATOM 934 C C . THR A 1 114 ? -3.018 -0.003 -14.082 1.00 92.12 114 THR A C 1
ATOM 936 O O . THR A 1 114 ? -3.012 0.841 -13.194 1.00 92.12 114 THR A O 1
ATOM 939 N N . MET A 1 115 ? -2.414 0.159 -15.252 1.00 90.00 115 MET A N 1
ATOM 940 C CA . MET A 1 115 ? -1.769 1.393 -15.655 1.00 90.00 115 MET A CA 1
ATOM 941 C C . MET A 1 115 ? -2.509 1.992 -16.848 1.00 90.00 115 MET A C 1
ATOM 943 O O . MET A 1 115 ? -2.763 1.316 -17.854 1.00 90.00 115 MET A O 1
ATOM 947 N N . SER A 1 116 ? -2.868 3.264 -16.702 1.00 87.56 116 SER A N 1
ATOM 948 C CA . SER A 1 116 ? -3.626 4.038 -17.676 1.00 87.56 116 SER A CA 1
ATOM 949 C C . SER A 1 116 ? -2.903 4.088 -19.014 1.00 87.56 116 SER A C 1
ATOM 951 O O . SER A 1 116 ? -1.683 4.237 -19.084 1.00 87.56 116 SER A O 1
ATOM 953 N N . SER A 1 117 ? -3.667 4.046 -20.105 1.00 84.69 117 SER A N 1
ATOM 954 C CA . SER A 1 117 ? -3.119 4.215 -21.449 1.00 84.69 117 SER A CA 1
ATOM 955 C C . SER A 1 117 ? -2.508 5.604 -21.673 1.00 84.69 117 SER A C 1
ATOM 957 O O . SER A 1 117 ? -1.710 5.777 -22.592 1.00 84.69 117 SER A O 1
ATOM 959 N N . GLY A 1 118 ? -2.869 6.590 -20.840 1.00 82.06 118 GLY A N 1
ATOM 960 C CA . GLY A 1 118 ? -2.411 7.979 -20.929 1.00 82.06 118 GLY A CA 1
ATOM 961 C C . GLY A 1 118 ? -0.905 8.181 -20.728 1.00 82.06 118 GLY A C 1
ATOM 962 O O . GLY A 1 118 ? -0.377 9.196 -21.169 1.00 82.06 118 GLY A O 1
ATOM 963 N N . ILE A 1 119 ? -0.190 7.207 -20.153 1.00 81.06 119 ILE A N 1
ATOM 964 C CA . ILE A 1 119 ? 1.266 7.290 -19.924 1.00 81.06 119 ILE A CA 1
ATOM 965 C C . ILE A 1 119 ? 2.094 7.353 -21.219 1.00 81.06 119 ILE A C 1
ATOM 967 O O . ILE A 1 119 ? 3.249 7.784 -21.205 1.00 81.06 119 ILE A O 1
ATOM 971 N N . SER A 1 120 ? 1.532 6.874 -22.335 1.00 80.44 120 SER A N 1
ATOM 972 C CA . SER A 1 120 ? 2.222 6.754 -23.618 1.00 80.44 120 SER A CA 1
ATOM 973 C C . SER A 1 120 ? 1.252 6.947 -24.774 1.00 80.44 120 SER A C 1
ATOM 975 O O . SER A 1 120 ? 0.246 6.246 -24.883 1.00 80.44 120 SER A O 1
ATOM 977 N N . SER A 1 121 ? 1.601 7.828 -25.710 1.00 77.06 121 SER A N 1
ATOM 978 C CA . SER A 1 121 ? 0.828 8.054 -26.938 1.00 77.06 121 SER A CA 1
ATOM 979 C C . SER A 1 121 ? 0.659 6.779 -27.778 1.00 77.06 121 SER A C 1
ATOM 981 O O . SER A 1 121 ? -0.374 6.590 -28.421 1.00 77.06 121 SER A O 1
ATOM 983 N N . MET A 1 122 ? 1.628 5.857 -27.721 1.00 77.62 122 MET A N 1
ATOM 984 C CA . MET A 1 122 ? 1.564 4.568 -28.420 1.00 77.62 122 MET A CA 1
ATOM 985 C C . MET A 1 122 ? 0.573 3.580 -27.796 1.00 77.62 122 MET A C 1
ATOM 987 O O . MET A 1 122 ? 0.048 2.708 -28.499 1.00 77.62 122 MET A O 1
ATOM 991 N N . ILE A 1 123 ? 0.354 3.676 -26.484 1.00 76.19 123 ILE A N 1
ATOM 992 C CA . ILE A 1 123 ? -0.600 2.841 -25.750 1.00 76.19 123 ILE A CA 1
ATOM 993 C C . ILE A 1 123 ? -1.998 3.462 -25.865 1.00 76.19 123 ILE A C 1
ATOM 995 O O . ILE A 1 123 ? -2.948 2.765 -26.233 1.00 76.19 123 ILE A O 1
ATOM 999 N N . ALA A 1 124 ? -2.100 4.782 -25.671 1.00 75.56 124 ALA A N 1
ATOM 1000 C CA . ALA A 1 124 ? -3.327 5.562 -25.827 1.00 75.56 124 ALA A CA 1
ATOM 1001 C C . ALA A 1 124 ? -3.983 5.359 -27.200 1.00 75.56 124 ALA A C 1
ATOM 1003 O O . ALA A 1 124 ? -5.172 5.058 -27.271 1.00 75.56 124 ALA A O 1
ATOM 1004 N N . GLY A 1 125 ? -3.206 5.418 -28.289 1.00 67.38 125 GLY A N 1
ATOM 1005 C CA . GLY A 1 125 ? -3.724 5.235 -29.651 1.00 67.38 125 GLY A CA 1
ATOM 1006 C C . GLY A 1 125 ? -4.314 3.848 -29.941 1.00 67.38 125 GLY A C 1
ATOM 1007 O O . GLY A 1 125 ? -4.995 3.674 -30.947 1.00 67.38 125 GLY A O 1
ATOM 1008 N N . ARG A 1 126 ? -4.074 2.854 -29.073 1.00 70.31 126 ARG A N 1
ATOM 1009 C CA . ARG A 1 126 ? -4.614 1.490 -29.198 1.00 70.31 126 ARG A CA 1
ATOM 1010 C C . ARG A 1 126 ? -5.744 1.187 -28.211 1.00 70.31 126 ARG A C 1
ATOM 1012 O O . ARG A 1 126 ? -6.257 0.071 -28.2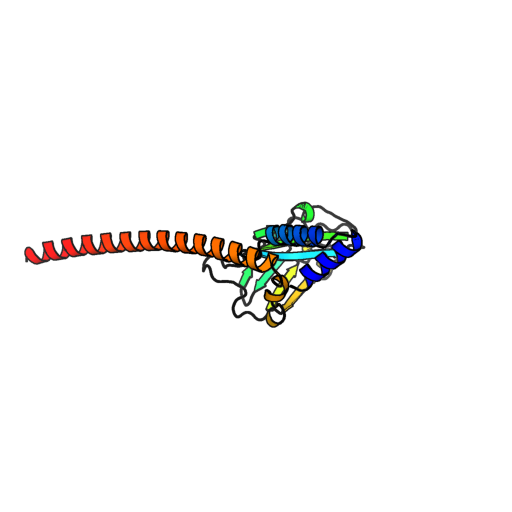42 1.00 70.31 126 ARG A O 1
ATOM 1019 N N . GLY A 1 127 ? -6.097 2.128 -27.328 1.00 64.69 127 GLY A N 1
ATOM 1020 C CA . GLY A 1 127 ? -7.129 1.940 -26.301 1.00 64.69 127 GLY A CA 1
ATOM 1021 C C . GLY A 1 127 ? -6.851 0.773 -25.346 1.00 64.69 127 GLY A C 1
ATOM 1022 O O . GLY A 1 127 ? -7.786 0.141 -24.861 1.00 64.69 127 GLY A O 1
ATOM 1023 N N . ARG A 1 128 ? -5.575 0.424 -25.129 1.00 72.75 128 ARG A N 1
ATOM 1024 C CA . ARG A 1 128 ? -5.172 -0.689 -24.258 1.00 72.75 128 ARG A CA 1
ATOM 1025 C C . ARG A 1 128 ? -4.669 -0.160 -22.927 1.00 72.75 128 ARG A C 1
ATOM 1027 O O . ARG A 1 128 ? -3.901 0.789 -22.901 1.00 72.75 128 ARG A O 1
ATOM 1034 N N . GLU A 1 129 ? -5.029 -0.828 -21.845 1.00 79.19 129 GLU A N 1
ATOM 1035 C CA . GLU A 1 129 ? -4.437 -0.608 -20.525 1.00 79.19 129 GLU A CA 1
ATOM 1036 C C . GLU A 1 129 ? -3.407 -1.700 -20.257 1.00 79.19 129 GLU A C 1
ATOM 1038 O O . GLU A 1 129 ? -3.621 -2.864 -20.619 1.00 79.19 129 GLU A O 1
ATOM 1043 N N . ALA A 1 130 ? -2.301 -1.348 -19.605 1.00 83.31 130 ALA A N 1
ATOM 1044 C CA . ALA A 1 130 ? -1.385 -2.360 -19.100 1.00 83.31 130 ALA A CA 1
ATOM 1045 C C . ALA A 1 130 ? -1.951 -2.909 -17.787 1.00 83.31 130 ALA A C 1
ATOM 1047 O O . ALA A 1 130 ? -2.301 -2.142 -16.891 1.00 83.31 130 ALA A O 1
ATOM 1048 N N . ARG A 1 131 ? -2.069 -4.235 -17.681 1.00 88.75 131 ARG A N 1
ATOM 1049 C CA . ARG A 1 131 ? -2.557 -4.906 -16.473 1.00 88.75 131 ARG A CA 1
ATOM 1050 C C . ARG A 1 131 ? -1.560 -5.948 -16.021 1.00 88.75 131 ARG A C 1
ATOM 1052 O O . ARG A 1 131 ? -1.136 -6.784 -16.814 1.00 88.75 131 ARG A O 1
ATOM 1059 N N . PHE A 1 132 ? -1.247 -5.912 -14.739 1.00 87.88 132 PHE A N 1
ATOM 1060 C CA . PHE A 1 132 ? -0.449 -6.914 -14.063 1.00 87.88 132 PHE A CA 1
ATOM 1061 C C . PHE A 1 132 ? -1.318 -7.635 -13.036 1.00 87.88 132 PHE A C 1
ATOM 1063 O O . PHE A 1 132 ? -2.085 -7.008 -12.305 1.00 87.88 132 PHE A O 1
ATOM 1070 N N . PHE A 1 133 ? -1.214 -8.960 -12.998 1.00 88.12 133 PHE A N 1
ATOM 1071 C CA . PHE A 1 133 ? -1.956 -9.797 -12.065 1.00 88.12 133 PHE A CA 1
ATOM 1072 C C . PHE A 1 133 ? -0.983 -10.411 -11.070 1.00 88.12 133 PHE A C 1
ATOM 1074 O O . PHE A 1 133 ? -0.099 -11.171 -11.455 1.00 88.12 133 PHE A O 1
ATOM 1081 N N . TRP A 1 134 ? -1.188 -10.109 -9.795 1.00 86.81 134 TRP A N 1
ATOM 1082 C CA . TRP A 1 134 ? -0.446 -10.699 -8.691 1.00 86.81 134 TRP A CA 1
ATOM 1083 C C . TRP A 1 134 ? -1.337 -11.725 -7.991 1.00 86.81 134 TRP A C 1
ATOM 1085 O O . TRP A 1 134 ? -2.403 -11.378 -7.476 1.00 86.81 134 TRP A O 1
ATOM 1095 N N . ASP A 1 135 ? -0.936 -12.997 -8.024 1.00 82.62 135 ASP A N 1
ATOM 1096 C CA . ASP A 1 135 ? -1.594 -14.069 -7.272 1.00 82.62 135 ASP A CA 1
ATOM 1097 C C . ASP A 1 135 ? -1.046 -14.099 -5.842 1.00 82.62 135 ASP A C 1
ATOM 1099 O O . ASP A 1 135 ? 0.134 -14.375 -5.627 1.00 82.62 135 ASP A O 1
ATOM 1103 N N . ILE A 1 136 ? -1.909 -13.794 -4.874 1.00 76.75 136 ILE A N 1
ATOM 1104 C CA . ILE A 1 136 ? -1.523 -13.648 -3.465 1.00 76.75 136 ILE A CA 1
ATOM 1105 C C . ILE A 1 136 ? -1.224 -15.019 -2.846 1.00 76.75 136 ILE A C 1
ATOM 1107 O O . ILE A 1 136 ? -0.387 -15.115 -1.957 1.00 76.75 136 ILE A O 1
ATOM 1111 N N . ASN A 1 137 ? -1.857 -16.100 -3.324 1.00 69.25 137 ASN A N 1
ATOM 1112 C CA . ASN A 1 137 ? -1.719 -17.421 -2.694 1.00 69.25 137 ASN A CA 1
ATOM 1113 C C . ASN A 1 137 ? -0.296 -17.990 -2.809 1.00 69.25 137 ASN A C 1
ATOM 1115 O O . ASN A 1 137 ? 0.078 -18.859 -2.026 1.00 69.25 137 ASN A O 1
ATOM 1119 N N . ASN A 1 138 ? 0.481 -17.506 -3.781 1.00 58.56 138 ASN A N 1
ATOM 1120 C CA . ASN A 1 138 ? 1.875 -17.895 -3.981 1.00 58.56 138 ASN A CA 1
ATOM 1121 C C . ASN A 1 138 ? 2.867 -16.951 -3.285 1.00 58.56 138 ASN A C 1
ATOM 1123 O O . ASN A 1 138 ? 4.061 -17.249 -3.263 1.00 58.56 138 ASN A O 1
ATOM 1127 N N . ASP A 1 139 ? 2.405 -15.828 -2.725 1.00 59.94 139 ASP A N 1
ATOM 1128 C CA . ASP A 1 139 ? 3.270 -14.874 -2.039 1.00 59.94 139 ASP A CA 1
ATOM 1129 C C . ASP A 1 139 ? 3.267 -15.158 -0.536 1.00 59.94 139 ASP A C 1
ATOM 1131 O O . ASP A 1 139 ? 2.409 -14.689 0.206 1.00 59.94 139 ASP A O 1
ATOM 1135 N N . ASP A 1 140 ? 4.221 -15.982 -0.101 1.00 58.31 140 ASP A N 1
ATOM 1136 C CA . ASP A 1 140 ? 4.457 -16.279 1.309 1.00 58.31 140 ASP A CA 1
ATOM 1137 C C . ASP A 1 140 ? 5.399 -15.217 1.906 1.00 58.31 140 ASP A C 1
ATOM 1139 O O . ASP A 1 140 ? 6.611 -15.252 1.650 1.00 58.31 140 ASP A O 1
ATOM 1143 N N . PRO A 1 141 ? 4.889 -14.270 2.720 1.00 57.56 141 PRO A N 1
ATOM 1144 C CA . PRO A 1 141 ? 5.716 -13.221 3.295 1.00 57.56 141 PRO A CA 1
ATOM 1145 C C . PRO A 1 141 ? 6.766 -13.796 4.243 1.00 57.56 141 PRO A C 1
ATOM 1147 O O . PRO A 1 141 ? 7.812 -13.179 4.410 1.00 57.56 141 PRO A O 1
ATOM 1150 N N . SER A 1 142 ? 6.526 -14.972 4.842 1.00 56.16 142 SER A N 1
ATOM 1151 C CA . SER A 1 142 ? 7.449 -15.582 5.806 1.00 56.16 142 SER A CA 1
ATOM 1152 C C . SER A 1 142 ? 8.826 -15.882 5.202 1.00 56.16 142 SER A C 1
ATOM 1154 O O . SER A 1 142 ? 9.820 -15.860 5.924 1.00 56.16 142 SER A O 1
ATOM 1156 N N . LYS A 1 143 ? 8.919 -16.031 3.871 1.00 57.31 143 LYS A N 1
ATOM 1157 C CA . LYS A 1 143 ? 10.193 -16.177 3.147 1.00 57.31 143 LYS A CA 1
ATOM 1158 C C . LYS A 1 143 ? 11.054 -14.908 3.190 1.00 57.31 143 LYS A C 1
ATOM 1160 O O . LYS A 1 143 ? 12.232 -14.996 3.524 1.00 57.31 143 LYS A O 1
ATOM 1165 N N . LEU A 1 144 ? 10.448 -13.720 3.030 1.00 53.59 144 LEU A N 1
ATOM 1166 C CA . LEU A 1 144 ? 11.143 -12.430 3.232 1.00 53.59 144 LEU A CA 1
ATOM 1167 C C . LEU A 1 144 ? 11.719 -12.309 4.643 1.00 53.59 144 LEU A C 1
ATOM 1169 O O . LEU A 1 144 ? 12.736 -11.635 4.854 1.00 53.59 144 LEU A O 1
ATOM 1173 N N . TYR A 1 145 ? 11.039 -12.963 5.586 1.00 53.09 145 TYR A N 1
ATOM 1174 C CA . TYR A 1 145 ? 11.292 -12.939 7.012 1.00 53.09 145 TYR A CA 1
ATOM 1175 C C . TYR A 1 145 ? 12.080 -14.167 7.524 1.00 53.09 145 TYR A C 1
ATOM 1177 O O . TYR A 1 14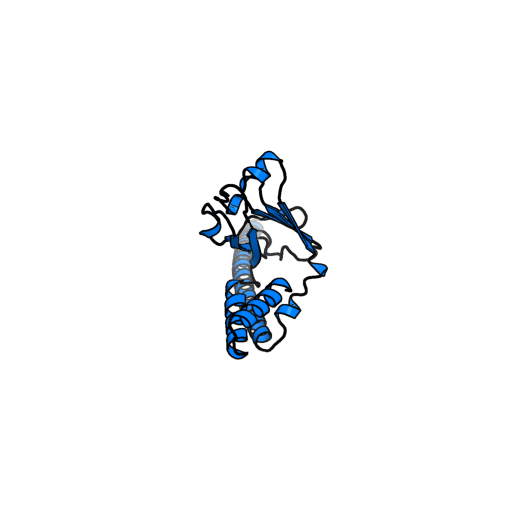5 ? 12.051 -14.474 8.714 1.00 53.09 145 TYR A O 1
ATOM 1185 N N . ALA A 1 146 ? 12.844 -14.857 6.673 1.00 51.50 146 ALA A N 1
ATOM 1186 C CA . ALA A 1 146 ? 13.801 -15.859 7.142 1.00 51.50 146 ALA A CA 1
ATOM 1187 C C . ALA A 1 146 ? 15.089 -15.191 7.689 1.00 51.50 146 ALA A C 1
ATOM 1189 O O . ALA A 1 146 ? 15.739 -14.414 6.985 1.00 51.50 146 ALA A O 1
ATOM 1190 N N . GLY A 1 147 ? 15.467 -15.493 8.944 1.00 55.88 147 GLY A N 1
ATOM 1191 C CA . GLY A 1 147 ? 16.731 -15.069 9.587 1.00 55.88 147 GLY A CA 1
ATOM 1192 C C . GLY A 1 147 ? 16.586 -14.160 10.826 1.00 55.88 147 GLY A C 1
ATOM 1193 O O . GLY A 1 147 ? 15.498 -13.707 11.170 1.00 55.88 147 GLY A O 1
ATOM 1194 N N . ALA A 1 148 ? 17.693 -13.861 11.520 1.00 54.81 148 ALA A N 1
ATOM 1195 C CA . ALA A 1 148 ? 17.691 -13.076 12.770 1.00 54.81 148 ALA A CA 1
ATOM 1196 C C . ALA A 1 148 ? 17.187 -11.624 12.593 1.00 54.81 148 ALA A C 1
ATOM 1198 O O . ALA A 1 148 ? 16.473 -11.090 13.444 1.00 54.81 148 ALA A O 1
ATOM 1199 N N . THR A 1 149 ? 17.497 -11.003 11.453 1.00 53.62 149 THR A N 1
ATOM 1200 C CA . THR A 1 149 ? 17.033 -9.654 11.076 1.00 53.62 149 THR A CA 1
ATOM 1201 C C . THR A 1 149 ? 15.518 -9.593 10.888 1.00 53.62 149 THR A C 1
ATOM 1203 O O . THR A 1 149 ? 14.885 -8.569 11.146 1.00 53.62 149 THR A O 1
ATOM 1206 N N . ALA A 1 150 ? 14.911 -10.706 10.500 1.00 55.53 150 ALA A N 1
ATOM 1207 C CA . ALA A 1 150 ? 13.485 -10.780 10.279 1.00 55.53 150 ALA A CA 1
ATOM 1208 C C . ALA A 1 150 ? 12.675 -10.893 11.569 1.00 55.53 150 ALA A C 1
ATOM 1210 O O . ALA A 1 150 ? 11.669 -10.205 11.698 1.00 55.53 150 ALA A O 1
ATOM 1211 N N . ALA A 1 151 ? 13.154 -11.664 12.549 1.00 57.38 151 ALA A N 1
ATOM 1212 C CA . ALA A 1 151 ? 12.535 -11.716 13.872 1.00 57.38 151 ALA A CA 1
ATOM 1213 C C . ALA A 1 151 ? 12.504 -10.326 14.529 1.00 57.38 151 ALA A C 1
ATOM 1215 O O . ALA A 1 151 ? 11.516 -9.945 15.157 1.00 57.38 151 ALA A O 1
ATOM 1216 N N . ARG A 1 152 ? 13.562 -9.527 14.332 1.00 62.81 152 ARG A N 1
ATOM 1217 C CA . ARG A 1 152 ? 13.622 -8.141 14.812 1.00 62.81 152 ARG A CA 1
ATOM 1218 C C . ARG A 1 152 ? 12.625 -7.231 14.086 1.00 62.81 152 ARG A C 1
ATOM 1220 O O . ARG A 1 152 ? 11.889 -6.510 14.746 1.00 62.81 152 ARG A O 1
ATOM 1227 N N . LEU A 1 153 ? 12.539 -7.314 12.756 1.00 60.22 153 LEU A N 1
ATOM 1228 C CA . LEU A 1 153 ? 11.572 -6.540 11.963 1.00 60.22 153 LEU A CA 1
ATOM 1229 C C . LEU A 1 153 ? 10.116 -6.922 12.253 1.00 60.22 153 LEU A C 1
ATOM 1231 O O . LEU A 1 153 ? 9.247 -6.053 12.301 1.00 60.22 153 LEU A O 1
ATOM 1235 N N . GLU A 1 154 ? 9.836 -8.207 12.453 1.00 60.72 154 GLU A N 1
ATOM 1236 C CA . GLU A 1 154 ? 8.517 -8.683 12.857 1.00 60.72 154 GLU A CA 1
ATOM 1237 C C . GLU A 1 154 ? 8.166 -8.186 14.260 1.00 60.72 154 GLU A C 1
ATOM 1239 O O . GLU A 1 154 ? 7.058 -7.703 14.475 1.00 60.72 154 GLU A O 1
ATOM 1244 N N . THR A 1 155 ? 9.128 -8.205 15.184 1.00 66.62 155 THR A N 1
ATOM 1245 C CA . THR A 1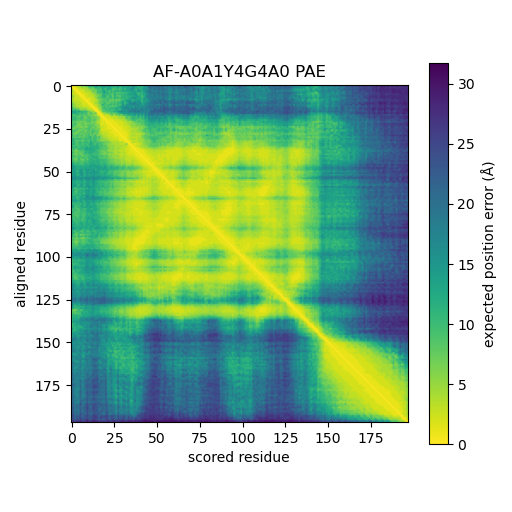 155 ? 8.956 -7.636 16.526 1.00 66.62 155 THR A CA 1
ATOM 1246 C C . THR A 1 155 ? 8.633 -6.143 16.450 1.00 66.62 155 THR A C 1
ATOM 1248 O O . THR A 1 155 ? 7.620 -5.718 17.001 1.00 66.62 155 THR A O 1
ATOM 1251 N N . ASP A 1 156 ? 9.413 -5.357 15.703 1.00 68.69 156 ASP A N 1
ATOM 1252 C CA . ASP A 1 156 ? 9.178 -3.917 15.535 1.00 68.69 156 ASP A CA 1
ATOM 1253 C C . ASP A 1 156 ? 7.815 -3.641 14.872 1.00 68.69 156 ASP A C 1
ATOM 1255 O O . ASP A 1 156 ? 7.066 -2.755 15.295 1.00 68.69 156 ASP A O 1
ATOM 1259 N N . ARG A 1 157 ? 7.432 -4.451 13.874 1.00 72.25 157 ARG A N 1
ATOM 1260 C CA . ARG A 1 157 ? 6.109 -4.395 13.233 1.00 72.25 157 ARG A CA 1
ATOM 1261 C C . ARG A 1 157 ? 4.983 -4.677 14.226 1.00 72.25 157 ARG A C 1
ATOM 1263 O O . ARG A 1 157 ? 3.981 -3.960 14.223 1.00 72.25 157 ARG A O 1
ATOM 1270 N N . LEU A 1 158 ? 5.109 -5.734 15.025 1.00 71.38 158 LEU A N 1
ATOM 1271 C CA . LEU A 1 158 ? 4.100 -6.128 16.005 1.00 71.38 158 LEU A CA 1
ATOM 1272 C C . LEU A 1 158 ? 3.971 -5.077 17.109 1.00 71.38 158 LEU A C 1
ATOM 1274 O O . LEU A 1 158 ? 2.849 -4.759 17.495 1.00 71.38 158 LEU A O 1
ATOM 1278 N N . ILE A 1 159 ? 5.084 -4.481 17.549 1.00 72.88 159 ILE A N 1
ATOM 1279 C CA . ILE A 1 159 ? 5.091 -3.361 18.500 1.00 72.88 159 ILE A CA 1
ATOM 1280 C C . ILE A 1 159 ? 4.320 -2.173 17.922 1.00 72.88 159 ILE A C 1
ATOM 1282 O O . ILE A 1 159 ? 3.363 -1.718 18.546 1.00 72.88 159 ILE A O 1
ATOM 1286 N N . LYS A 1 160 ? 4.645 -1.728 16.702 1.00 70.62 160 LYS A N 1
ATOM 1287 C CA . LYS A 1 160 ? 3.957 -0.590 16.071 1.00 70.62 160 LYS A CA 1
ATOM 1288 C C . LYS A 1 160 ? 2.459 -0.854 15.882 1.00 70.62 160 LYS A C 1
ATOM 1290 O O . LYS A 1 160 ? 1.622 0.010 16.140 1.00 70.62 160 LYS A O 1
ATOM 1295 N N . ARG A 1 161 ? 2.084 -2.072 15.469 1.00 73.50 161 ARG A N 1
ATOM 1296 C CA . ARG A 1 161 ? 0.667 -2.449 15.341 1.00 73.50 161 ARG A CA 1
ATOM 1297 C C . ARG A 1 161 ? -0.035 -2.464 16.698 1.00 73.50 161 ARG A C 1
ATOM 1299 O O . ARG A 1 161 ? -1.184 -2.040 16.773 1.00 73.50 161 ARG A O 1
ATOM 1306 N N . LEU A 1 162 ? 0.639 -2.928 17.749 1.00 70.56 162 LEU A N 1
ATOM 1307 C CA . LEU A 1 162 ? 0.109 -2.923 19.109 1.00 70.56 162 LEU A CA 1
ATOM 1308 C C . LEU A 1 162 ? -0.101 -1.495 19.628 1.00 70.56 162 LEU A C 1
ATOM 1310 O O . LEU A 1 162 ? -1.120 -1.238 20.261 1.00 70.56 162 LEU A O 1
ATOM 1314 N N . GLU A 1 163 ? 0.815 -0.570 19.342 1.00 76.75 163 GLU A N 1
ATOM 1315 C CA . GLU A 1 163 ? 0.674 0.851 19.688 1.00 76.75 163 GLU A CA 1
ATOM 1316 C C . GLU A 1 163 ? -0.544 1.482 19.008 1.00 76.75 163 GLU A C 1
ATOM 1318 O O . GLU A 1 163 ? -1.380 2.077 19.688 1.00 76.75 163 GLU A O 1
ATOM 1323 N N . ASN A 1 164 ? -0.705 1.273 17.698 1.00 71.00 164 ASN A N 1
ATOM 1324 C CA . ASN A 1 164 ? -1.871 1.770 16.963 1.00 71.00 164 ASN A CA 1
ATOM 1325 C C . ASN A 1 164 ? -3.181 1.192 17.525 1.00 71.00 164 ASN A C 1
ATOM 1327 O O . ASN A 1 164 ? -4.109 1.938 17.814 1.00 71.00 164 ASN A O 1
ATOM 1331 N N . LEU A 1 165 ? -3.235 -0.121 17.780 1.00 73.62 165 LEU A N 1
ATOM 1332 C CA . LEU A 1 165 ? -4.418 -0.761 18.367 1.00 73.62 165 LEU A CA 1
ATOM 1333 C C . LEU A 1 165 ? -4.726 -0.265 19.787 1.00 73.62 165 LEU A C 1
ATOM 1335 O O . LEU A 1 165 ? -5.892 -0.210 20.176 1.00 73.62 165 LEU A O 1
ATOM 1339 N N . ARG A 1 166 ? -3.705 0.079 20.582 1.00 78.38 166 ARG A N 1
ATOM 1340 C CA . ARG A 1 166 ? -3.901 0.682 21.909 1.00 78.38 166 ARG A CA 1
ATOM 1341 C C . ARG A 1 166 ? -4.523 2.066 21.794 1.00 78.38 166 ARG A C 1
ATOM 1343 O O . ARG A 1 166 ? -5.474 2.337 22.519 1.00 78.38 166 ARG A O 1
ATOM 1350 N N . LYS A 1 167 ? -4.040 2.885 20.861 1.00 77.94 167 LYS A N 1
ATOM 1351 C CA . LYS A 1 167 ? -4.603 4.210 20.599 1.00 77.94 167 LYS A CA 1
ATOM 1352 C C . LYS A 1 167 ? -6.062 4.120 20.142 1.00 77.94 167 LYS A C 1
ATOM 1354 O O . LYS A 1 167 ? -6.917 4.767 20.737 1.00 77.94 167 LYS A O 1
ATOM 1359 N N . ASP A 1 168 ? -6.359 3.249 19.177 1.00 73.31 168 ASP A N 1
ATOM 1360 C CA . ASP A 1 168 ? -7.730 3.026 18.700 1.00 73.31 168 ASP A CA 1
ATOM 1361 C C . ASP A 1 168 ? -8.650 2.562 19.847 1.00 73.31 168 ASP A C 1
ATOM 1363 O O . ASP A 1 168 ? -9.778 3.034 19.991 1.00 73.31 168 ASP A O 1
ATOM 1367 N N . LYS A 1 169 ? -8.158 1.668 20.720 1.00 85.06 169 LYS A N 1
ATOM 1368 C CA . LYS A 1 169 ? -8.900 1.205 21.902 1.00 85.06 169 LYS A CA 1
ATOM 1369 C C . LYS A 1 169 ? -9.188 2.338 22.889 1.00 85.06 169 LYS A C 1
ATOM 1371 O O . LYS A 1 169 ? -10.280 2.376 23.449 1.00 85.06 169 LYS A O 1
ATOM 1376 N N . GLU A 1 170 ? -8.221 3.214 23.147 1.00 87.81 170 GLU A N 1
ATOM 1377 C CA . GLU A 1 170 ? -8.396 4.362 24.043 1.00 87.81 170 GLU A CA 1
ATOM 1378 C C . GLU A 1 170 ? -9.424 5.355 23.489 1.00 87.81 170 GLU A C 1
ATOM 1380 O O . GLU A 1 170 ? -10.302 5.801 24.229 1.00 87.81 170 GLU A O 1
ATOM 1385 N N . GLU A 1 171 ? -9.370 5.646 22.187 1.00 82.94 171 GLU A N 1
ATOM 1386 C CA . GLU A 1 171 ? -10.335 6.522 21.517 1.00 82.94 171 GLU A CA 1
ATOM 1387 C C . GLU A 1 171 ? -11.761 5.950 21.562 1.00 82.94 171 GLU A C 1
ATOM 1389 O O . GLU A 1 171 ? -12.708 6.666 21.896 1.00 82.94 171 GLU A O 1
ATOM 1394 N N . GLU A 1 172 ? -11.935 4.654 21.290 1.00 87.44 172 GLU A N 1
ATOM 1395 C CA . GLU A 1 172 ? -13.246 3.998 21.382 1.00 87.44 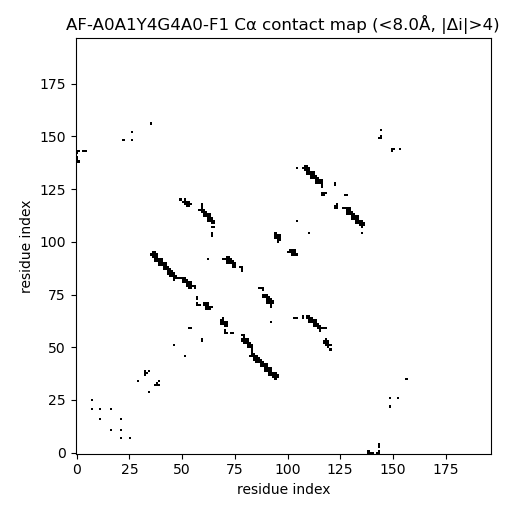172 GLU A CA 1
ATOM 1396 C C . GLU A 1 172 ? -13.752 3.892 22.829 1.00 87.44 172 GLU A C 1
ATOM 1398 O O . GLU A 1 172 ? -14.937 4.104 23.086 1.00 87.44 172 GLU A O 1
ATOM 1403 N N . ALA A 1 173 ? -12.872 3.643 23.804 1.00 89.12 173 ALA A N 1
ATOM 1404 C CA . ALA A 1 173 ? -13.246 3.650 25.219 1.00 89.12 173 ALA A CA 1
ATOM 1405 C C . ALA A 1 173 ? -13.721 5.037 25.681 1.00 89.12 173 ALA A C 1
ATOM 1407 O O . ALA A 1 173 ? -14.669 5.134 26.461 1.00 89.12 173 ALA A O 1
ATOM 1408 N N . ALA A 1 174 ? -13.110 6.115 25.179 1.00 90.31 174 ALA A N 1
ATOM 1409 C CA . ALA A 1 174 ? -13.557 7.476 25.462 1.00 90.31 174 ALA A CA 1
ATOM 1410 C C . ALA A 1 174 ? -14.957 7.753 24.889 1.00 90.31 174 ALA A C 1
ATOM 1412 O O . ALA A 1 174 ? -15.791 8.341 25.578 1.00 90.31 174 ALA A O 1
ATOM 1413 N N . LYS A 1 175 ? -15.243 7.285 23.665 1.00 87.44 175 LYS A N 1
ATOM 1414 C CA . LYS A 1 175 ? -16.587 7.377 23.067 1.00 87.44 175 LYS A CA 1
ATOM 1415 C C . LYS A 1 175 ? -17.617 6.579 23.864 1.00 87.44 175 LYS A C 1
ATOM 1417 O O . LYS A 1 175 ? -18.699 7.089 24.131 1.00 87.44 175 LYS A O 1
ATOM 1422 N N . MET A 1 176 ? -17.272 5.357 24.268 1.00 91.94 176 MET A N 1
ATOM 1423 C CA . MET A 1 176 ? -18.146 4.497 25.070 1.00 91.94 176 MET A CA 1
ATOM 1424 C C . MET A 1 176 ? -18.489 5.150 26.406 1.00 91.94 176 MET A C 1
ATOM 1426 O O . MET A 1 176 ? -19.660 5.257 26.749 1.00 91.94 176 MET A O 1
ATOM 1430 N N . LYS A 1 177 ? -17.483 5.699 27.095 1.00 93.00 177 LYS A N 1
ATOM 1431 C CA . LYS A 1 177 ? -17.692 6.433 28.342 1.00 93.00 177 LYS A CA 1
ATOM 1432 C C . LYS A 1 177 ? -18.624 7.634 28.160 1.00 93.00 177 LYS A C 1
ATOM 1434 O O . LYS A 1 177 ? -19.503 7.840 28.984 1.00 93.00 177 LYS A O 1
ATOM 1439 N N . ALA A 1 178 ? -18.455 8.410 27.088 1.00 92.00 178 ALA A N 1
ATOM 1440 C CA . ALA A 1 178 ? -19.326 9.553 26.818 1.00 92.00 178 ALA A CA 1
ATOM 1441 C C . ALA A 1 178 ? -20.797 9.136 26.632 1.00 92.00 178 ALA A C 1
ATOM 1443 O O . ALA A 1 178 ? -21.693 9.821 27.119 1.00 92.00 178 ALA A O 1
ATOM 1444 N N . ILE A 1 179 ? -21.039 7.999 25.971 1.00 93.00 179 ILE A N 1
ATOM 1445 C CA . ILE A 1 179 ? -22.383 7.428 25.808 1.00 93.00 179 ILE A CA 1
ATOM 1446 C C . ILE A 1 179 ? -22.934 6.946 27.154 1.00 93.00 179 ILE A C 1
ATOM 1448 O O . ILE A 1 179 ? -24.082 7.241 27.476 1.00 93.00 179 ILE A O 1
ATOM 1452 N N . ASP A 1 180 ? -22.131 6.245 27.956 1.00 93.44 180 ASP A N 1
ATOM 1453 C CA . ASP A 1 180 ? -22.548 5.774 29.281 1.00 93.44 180 ASP A CA 1
ATOM 1454 C C . ASP A 1 180 ? -22.900 6.945 30.215 1.00 93.44 180 ASP A C 1
ATOM 1456 O O . ASP A 1 180 ? -23.904 6.897 30.928 1.00 93.44 180 ASP A O 1
ATOM 1460 N N . ASP A 1 181 ? -22.119 8.029 30.183 1.00 95.62 181 ASP A N 1
ATOM 1461 C CA . ASP A 1 181 ? -22.390 9.251 30.945 1.00 95.62 181 ASP A CA 1
ATOM 1462 C C . ASP A 1 181 ? -23.728 9.898 30.516 1.00 95.62 181 ASP A C 1
ATOM 1464 O O . ASP A 1 181 ? -24.506 10.359 31.362 1.00 95.62 181 ASP A O 1
ATOM 1468 N N . GLU A 1 182 ? -24.045 9.891 29.216 1.00 93.00 182 GLU A N 1
ATOM 1469 C CA . GLU A 1 182 ? -25.325 10.379 28.688 1.00 93.00 182 GLU A CA 1
ATOM 1470 C C . GLU A 1 182 ? -26.499 9.474 29.098 1.00 93.00 182 GLU A C 1
ATOM 1472 O O . GLU A 1 182 ? -27.521 9.979 29.572 1.00 93.00 182 GLU A O 1
ATOM 1477 N N . ILE A 1 183 ? -26.338 8.147 29.005 1.00 93.00 183 ILE A N 1
ATOM 1478 C CA . ILE A 1 183 ? -27.331 7.164 29.468 1.00 93.00 183 ILE A CA 1
ATOM 1479 C C . ILE A 1 183 ? -27.644 7.394 30.946 1.00 93.00 183 ILE A C 1
ATOM 1481 O O . ILE A 1 183 ? -28.812 7.529 31.307 1.00 93.00 183 ILE A O 1
ATOM 1485 N N . ASN A 1 184 ? -26.616 7.509 31.790 1.00 94.88 184 ASN A N 1
ATOM 1486 C CA . ASN A 1 184 ? -26.781 7.736 33.224 1.00 94.88 184 ASN A CA 1
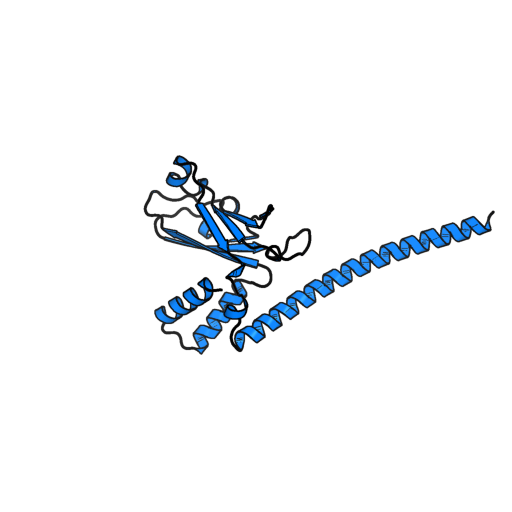ATOM 1487 C C . ASN A 1 184 ? -27.515 9.050 33.512 1.00 94.88 184 ASN A C 1
ATOM 1489 O O . ASN A 1 184 ? -28.412 9.090 34.355 1.00 94.88 184 ASN A O 1
ATOM 1493 N N . THR A 1 185 ? -27.180 10.115 32.778 1.00 95.56 185 THR A N 1
ATOM 1494 C CA . THR A 1 185 ? -27.843 11.419 32.910 1.00 95.56 185 THR A CA 1
ATOM 1495 C C . THR A 1 185 ? -29.330 11.332 32.557 1.00 95.56 185 THR A C 1
ATOM 1497 O O . THR A 1 185 ? -30.177 11.864 33.279 1.00 95.56 185 THR A O 1
ATOM 1500 N N . ILE A 1 186 ? -29.668 10.656 31.454 1.00 94.94 186 ILE A N 1
ATOM 1501 C CA . ILE A 1 186 ? -31.060 10.452 31.034 1.00 94.94 186 ILE A CA 1
ATOM 1502 C C . ILE A 1 186 ? -31.798 9.573 32.044 1.00 94.94 186 ILE A C 1
ATOM 1504 O O . ILE A 1 186 ? -32.934 9.881 32.399 1.00 94.94 186 ILE A O 1
ATOM 1508 N N . GLN A 1 187 ? -31.159 8.516 32.537 1.00 90.44 187 GLN A N 1
ATOM 1509 C CA . GLN A 1 187 ? -31.764 7.590 33.484 1.00 90.44 187 GLN A CA 1
ATOM 1510 C C . GLN A 1 187 ? -32.056 8.261 34.829 1.00 90.44 187 GLN A C 1
ATOM 1512 O O . GLN A 1 187 ? -33.178 8.160 35.310 1.00 90.44 187 GLN A O 1
ATOM 1517 N N . SER A 1 188 ? -31.124 9.061 35.360 1.00 93.12 188 SER A N 1
ATOM 1518 C CA . SER A 1 188 ? -31.380 9.871 36.563 1.00 93.12 188 SER A CA 1
ATOM 1519 C C . SER A 1 188 ? -32.553 10.835 36.370 1.00 93.12 188 SER A C 1
ATOM 1521 O O . SER A 1 188 ? -33.396 10.957 37.252 1.00 93.12 188 SER A O 1
ATOM 1523 N N . ARG A 1 189 ? -32.674 11.473 35.196 1.00 92.56 189 ARG A N 1
ATOM 1524 C CA . ARG A 1 189 ? -33.839 12.322 34.887 1.00 92.56 189 ARG A CA 1
ATOM 1525 C C . ARG A 1 189 ? -35.148 11.538 34.810 1.00 92.56 189 ARG A C 1
ATOM 1527 O O . ARG A 1 189 ? -36.179 12.053 35.232 1.00 92.56 189 ARG A O 1
ATOM 1534 N N . LEU A 1 190 ? -35.135 10.331 34.243 1.00 92.12 190 LEU A N 1
ATOM 1535 C CA . LEU A 1 190 ? -36.320 9.471 34.202 1.00 92.12 190 LEU A CA 1
ATOM 1536 C C . LEU A 1 190 ? -36.745 9.052 35.613 1.00 92.12 190 LEU A C 1
ATOM 1538 O O . LEU A 1 190 ? -37.933 9.127 35.921 1.00 92.12 190 LEU A O 1
ATOM 1542 N N . ASP A 1 191 ? -35.786 8.684 36.464 1.00 93.25 191 ASP A N 1
ATOM 1543 C CA . ASP A 1 191 ? -36.038 8.314 37.858 1.00 93.25 191 ASP A CA 1
ATOM 1544 C C . ASP A 1 191 ? -36.605 9.499 38.659 1.00 93.25 191 ASP A C 1
ATOM 1546 O O . ASP A 1 191 ? -37.602 9.345 39.365 1.00 93.25 191 ASP A O 1
ATOM 1550 N N . GLU A 1 192 ? -36.045 10.706 38.501 1.00 90.50 192 GLU A N 1
ATOM 1551 C CA . GLU A 1 192 ? -36.583 11.932 39.112 1.00 90.50 192 GLU A CA 1
ATOM 1552 C C . GLU A 1 192 ? -38.040 12.182 38.694 1.00 90.50 192 GLU A C 1
ATOM 1554 O O . GLU A 1 192 ? -38.908 12.393 39.542 1.00 90.50 192 GLU A O 1
ATOM 1559 N N . LEU A 1 193 ? -38.342 12.112 37.394 1.00 87.19 193 LEU A N 1
ATOM 1560 C CA . LEU A 1 193 ? -39.699 12.324 36.884 1.00 87.19 193 LEU A CA 1
ATOM 1561 C C . LEU A 1 193 ? -40.693 11.256 37.365 1.00 87.19 193 LEU A C 1
ATOM 1563 O O . LEU A 1 193 ? -41.853 11.582 37.614 1.00 87.19 193 LEU A O 1
ATOM 1567 N N . ALA A 1 194 ? -40.250 10.008 37.530 1.00 79.62 194 ALA A N 1
ATOM 1568 C CA . ALA A 1 194 ? -41.083 8.916 38.030 1.00 79.62 194 ALA A CA 1
ATOM 1569 C C . ALA A 1 194 ? -41.504 9.106 39.497 1.00 79.62 194 ALA A C 1
ATOM 1571 O O . ALA A 1 194 ? -42.548 8.602 39.894 1.00 79.62 194 ALA A O 1
ATOM 1572 N N . THR A 1 195 ? -40.732 9.849 40.29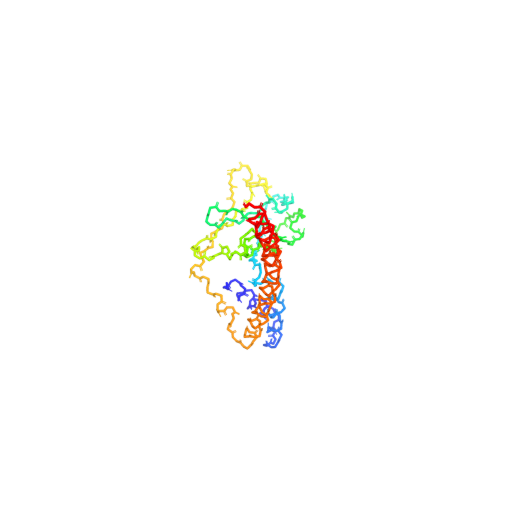9 1.00 79.31 195 THR A N 1
ATOM 1573 C CA . THR A 1 195 ? -41.079 10.147 41.705 1.00 79.31 195 THR A CA 1
ATOM 1574 C C . THR A 1 195 ? -42.093 11.282 41.881 1.00 79.31 195 THR A C 1
ATOM 1576 O O . THR A 1 195 ? -42.595 11.486 42.985 1.00 79.31 195 THR A O 1
ATOM 1579 N N . ILE A 1 196 ? -42.380 12.037 40.816 1.00 76.06 196 ILE A N 1
ATOM 1580 C CA . ILE A 1 196 ? -43.312 13.177 40.829 1.00 76.06 196 ILE A CA 1
ATOM 1581 C C . ILE A 1 196 ? -44.743 12.743 40.435 1.00 76.06 196 ILE A C 1
ATOM 1583 O O . ILE A 1 196 ? -45.692 13.496 40.670 1.00 76.06 196 ILE A O 1
ATOM 1587 N N . GLN A 1 197 ? -44.911 11.544 39.860 1.00 51.88 197 GLN A N 1
ATOM 1588 C CA . GLN A 1 197 ? -46.214 10.913 39.585 1.00 51.88 197 GLN A CA 1
ATOM 1589 C C . GLN A 1 197 ? -46.733 10.118 40.784 1.00 51.88 197 GLN A C 1
ATOM 1591 O O . GLN A 1 197 ? -47.973 10.118 40.959 1.00 51.88 197 GLN A O 1
#

Solvent-accessible surface area (backbone atoms only — not comparable to full-atom values): 11004 Å² total; per-residue (Å²): 75,68,67,62,52,54,47,55,51,54,51,33,66,75,65,71,52,52,73,72,52,46,52,54,48,52,51,52,51,51,59,73,45,36,68,85,55,26,46,68,44,80,46,79,43,81,36,91,61,76,72,26,50,33,46,69,40,67,80,31,41,40,40,34,42,85,95,46,77,41,63,55,72,46,59,48,69,72,54,39,53,66,48,61,44,73,51,73,45,49,36,27,28,64,33,40,39,91,89,74,68,42,58,60,64,67,96,46,59,48,39,37,40,39,33,48,26,76,35,28,72,80,37,40,78,67,78,42,63,52,73,47,79,46,58,44,83,78,52,54,62,67,67,68,43,64,58,76,72,25,55,51,52,52,48,53,45,51,50,54,52,50,53,52,54,49,52,54,49,51,54,50,49,52,52,51,51,55,50,52,54,50,51,52,54,52,50,54,50,50,54,58,55,62,74,76,109

Secondary structure (DSSP, 8-state):
-HHHHHHHHHHHHHHT--HHHHHHHHHHHHHHHTTTTEEEEEEEEEEEEEEE---SGGGTEEEEETTEEE--SEE-GGGGS-EEEEEEEEEEEESB-TTT--BTTTT-SEEEEEE-GGG-HHHHTTTPPEEEEEEGGG--HHHHT-SHHHHHHHHHHHHHHHHHHHHHHHHHHHHHHHHHHHHHHHHHHHHHHHT--

Foldseek 3Di:
DVVLVVVLVVVCVVVVDDPVRSLVVLLVVVVVCPVLWKDKDKDKDAAPDPKWQCPVVQVFKWKDFPNDIWTFPDKDNVSRDIDHGMDMIMTITTQADPVPRDGSCPPTQKMKMWGHLNRDPVSVVVRDIDIDIDGVVPDDCVVSQPDPSNVVVVVVSVVVVVVVVVVVVVVVVVVVVVVVVVVVVVVVVVVVVVVVD

Nearest PDB structures (foldseek):
  1kiu-assembly10_O  TM=4.341E-01  e=3.698E-01  Escherichia coli
  5mi8-assembly2_B  TM=4.151E-01  e=3.134E+00  Escherichia coli HS
  7b0f-assembly1_A  TM=3.638E-01  e=5.348E+00  Thermococcus gorgonarius
  4pc3-assembly2_B  TM=3.623E-01  e=9.126E+00  Escherichia coli K-12
  7vok-assembly4_D  TM=2.494E-01  e=6.023E+00  Mycobacterium tuberculosis

pLDDT: mean 79.5, std 13.1, range [50.75, 95.62]

Radius of gyration: 24.17 Å; Cα contacts (8 Å, |Δi|>4): 238; chains: 1; bounding box: 77×32×71 Å